Protein AF-A0A3L6RGT6-F1 (afdb_monomer_lite)

InterPro domains:
  IPR016435 Diphthamide synthesis DPH1/DPH2 [PF01866] (1-91)
  IPR016435 Diphthamide synthesis DPH1/DPH2 [PF01866] (100-207)
  IPR016435 Diphthamide synthesis DPH1/DPH2 [PTHR10762] (101-221)
  IPR016435 Diphthamide synthesis DPH1/DPH2 [SFLDS00032] (1-91)
  IPR016435 Diphthamide synthesis DPH1/DPH2 [SFLDS00032] (101-223)
  IPR016435 Diphthamide synthesis DPH1/DPH2 [TIGR00322] (1-96)
  IPR016435 Diphthamide synthesis DPH1/DPH2 [TIGR00322] (101-197)
  IPR042263 Diphthamide synthesis DPH1/DPH2, domain 1 [G3DSA:3.40.50.11840] (1-47)
  IPR042265 Diphthamide synthesis DPH1/DPH2, domain 3 [G3DSA:3.40.50.11860] (100-196)

Secondary structure (DSSP, 8-state):
--S--SSTTS--HHHHHTTT-S-EEEES----PPPSSS-EEEE-------HHHHHHHHHHHHHHH-SPPP----GGGGGGHHHHHHHHHHHHHHHSS-HHHH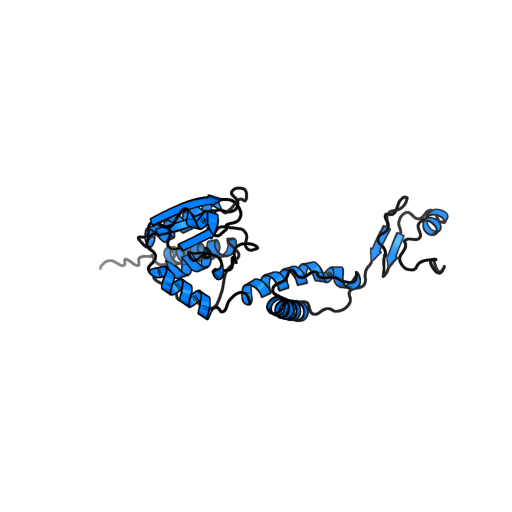HHHHHHHTT-SEEEEEES-S-STTHHHHHHHHHHHHHHTT-EEEEEE-SS--HHHHTT-TT-SEEEEE--TTTS---GGG-SS-EE-HHHHHHHH-TT----S-----HHHHHHHHHHHHHHHHSS---------

pLDDT: mean 72.3, std 17.66, range [31.42, 94.56]

Foldseek 3Di:
DPPPPPDLADDPPVVCVVVVHQAAEREEHHPPDDDDDHHYHYDYAADDDDLLVVLVVVVVVCVVPVDDDDDDDGPNCVVCVVVSVVNNLVVCVLPVDDPVVLVVVLQVCLPWQEEEEEEADPPDPPLVVLVVVLCVLCVVLVHHYDYDYDHQDAQVVVVVCPSHQEYEYRDALVRQDDPQVRHPHYYHYSQSSCVSRPPDDDDPSDDDSDPVVVVVVVVVVVVVVVVPDDDPPPDDD

Organism: Panicum miliaceum (NCBI:txid4540)

Sequence (237 aa):
MADTAYNSCCVDEVGASHIDAQCVVHYGHACMSPTSNLPAFFVFGKAPLDVHACACSMLECSRKSNKRILVLYGLEYAYALVDLRRTFEESCKSNSCNPEVRYYLVEKEKDANIIGILVGTLGVAGYLHIIEQMKELIKTAGKRSYTLVMGLPNSAKLANFPECEIFVYVSCAQTALLDSKDFLAPVITPFEAVLAFSRRREWTGEYLLDFKDLITLEKQEVASRKHGTIRNDTRTG

Radius of gyration: 27.08 Å; chains: 1; bounding box: 54×74×71 Å

Structure (mmCIF, N/CA/C/O backbone):
data_AF-A0A3L6RGT6-F1
#
_entry.id   AF-A0A3L6RGT6-F1
#
loop_
_atom_site.group_PDB
_atom_site.id
_atom_site.type_symbol
_atom_site.label_atom_id
_atom_site.label_alt_id
_atom_site.label_comp_id
_atom_site.label_asym_id
_atom_site.label_entity_id
_atom_site.label_seq_id
_atom_site.pdbx_PDB_ins_code
_atom_site.Cartn_x
_atom_site.Cartn_y
_atom_site.Cartn_z
_atom_site.occupancy
_atom_site.B_iso_or_equiv
_atom_site.auth_seq_id
_atom_site.auth_comp_id
_atom_site.auth_asym_id
_atom_site.auth_atom_id
_atom_site.pdbx_PDB_model_num
ATOM 1 N N . MET A 1 1 ? 27.045 1.188 -31.994 1.00 47.00 1 MET A N 1
ATOM 2 C CA . MET A 1 1 ? 27.666 2.304 -32.738 1.00 47.00 1 MET A CA 1
ATOM 3 C C . MET A 1 1 ? 28.530 3.093 -31.767 1.00 47.00 1 MET A C 1
ATOM 5 O O . MET A 1 1 ? 28.164 3.167 -30.602 1.00 47.00 1 MET A O 1
ATOM 9 N N . ALA A 1 2 ? 29.699 3.560 -32.210 1.00 43.03 2 ALA A N 1
ATOM 10 C CA . ALA A 1 2 ? 30.735 4.195 -31.387 1.00 43.03 2 ALA A CA 1
ATOM 11 C C . ALA A 1 2 ? 30.807 5.719 -31.597 1.00 43.03 2 ALA A C 1
ATOM 13 O O . ALA A 1 2 ? 31.851 6.321 -31.364 1.00 43.03 2 ALA A O 1
ATOM 14 N N . ASP A 1 3 ? 29.708 6.336 -32.036 1.00 50.66 3 ASP A N 1
ATOM 15 C CA . ASP A 1 3 ? 29.590 7.788 -32.024 1.00 50.66 3 ASP A CA 1
ATOM 16 C C . ASP A 1 3 ? 29.135 8.227 -30.638 1.00 50.66 3 ASP A C 1
ATOM 18 O O . ASP A 1 3 ? 28.185 7.685 -30.069 1.00 50.66 3 ASP A O 1
ATOM 22 N N . THR A 1 4 ? 29.859 9.186 -30.068 1.00 47.16 4 THR A N 1
ATOM 23 C CA . THR A 1 4 ? 29.513 9.838 -28.806 1.00 47.16 4 THR A CA 1
ATOM 24 C C . THR A 1 4 ? 28.119 10.438 -28.964 1.00 47.16 4 THR A C 1
ATOM 26 O O . THR A 1 4 ? 27.974 11.495 -29.578 1.00 47.16 4 THR A O 1
ATOM 29 N N . ALA A 1 5 ? 27.089 9.740 -28.472 1.00 48.12 5 ALA A N 1
ATOM 30 C CA . ALA A 1 5 ? 25.717 10.220 -28.523 1.00 48.12 5 ALA A CA 1
ATOM 31 C C . ALA A 1 5 ? 25.705 11.641 -27.960 1.00 48.12 5 ALA A C 1
ATOM 33 O O . ALA A 1 5 ? 26.162 11.873 -26.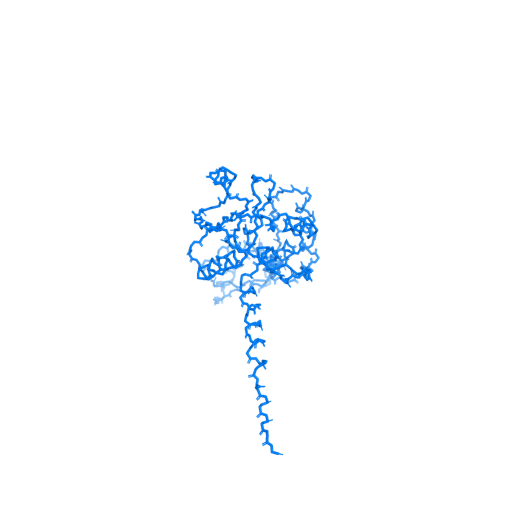838 1.00 48.12 5 ALA A O 1
ATOM 34 N N . TYR A 1 6 ? 25.204 12.590 -28.752 1.00 46.78 6 TYR A N 1
ATOM 35 C CA . TYR A 1 6 ? 25.228 14.022 -28.451 1.00 46.78 6 TYR A CA 1
ATOM 36 C C . TYR A 1 6 ? 24.435 14.394 -27.184 1.00 46.78 6 TYR A C 1
ATOM 38 O O . TYR A 1 6 ? 24.321 15.566 -26.879 1.00 46.78 6 TYR A O 1
ATOM 46 N N . ASN A 1 7 ? 23.905 13.413 -26.446 1.00 51.44 7 ASN A N 1
ATOM 47 C CA . ASN A 1 7 ? 23.447 13.465 -25.064 1.00 51.44 7 ASN A CA 1
ATOM 48 C C . ASN A 1 7 ? 23.392 12.016 -24.548 1.00 51.44 7 ASN A C 1
ATOM 50 O O . ASN A 1 7 ? 22.617 11.214 -25.063 1.00 51.44 7 ASN A O 1
ATOM 54 N N . SER A 1 8 ? 24.176 11.666 -23.524 1.00 66.25 8 SER A N 1
ATOM 55 C CA . SER A 1 8 ? 24.308 10.286 -23.009 1.00 66.25 8 SER A CA 1
ATOM 56 C C . SER A 1 8 ? 23.015 9.658 -22.459 1.00 66.25 8 SER A C 1
ATOM 58 O O . SER A 1 8 ? 23.007 8.479 -22.116 1.00 66.25 8 SER A O 1
ATOM 60 N N . CYS A 1 9 ? 21.928 10.428 -22.363 1.00 74.19 9 CYS A N 1
ATOM 61 C CA . CYS A 1 9 ? 20.646 10.001 -21.812 1.00 74.19 9 CYS A CA 1
ATOM 62 C C . CYS A 1 9 ? 19.530 9.782 -22.853 1.00 74.19 9 CYS A C 1
ATOM 64 O O . CYS A 1 9 ? 18.483 9.246 -22.485 1.00 74.19 9 CYS A O 1
ATOM 66 N N . CYS A 1 10 ? 19.708 10.194 -24.114 1.00 78.44 10 CYS A N 1
ATOM 67 C CA . CYS A 1 10 ? 18.688 10.058 -25.162 1.00 78.44 10 CYS A CA 1
ATOM 68 C C . CYS A 1 10 ? 18.936 8.821 -26.036 1.00 78.44 10 CYS A C 1
ATOM 70 O O . CYS A 1 10 ? 20.081 8.434 -26.260 1.00 78.44 10 CYS A O 1
ATOM 72 N N . VAL A 1 11 ? 17.857 8.235 -26.560 1.00 82.31 11 VAL A N 1
ATOM 73 C CA . VAL A 1 11 ? 17.915 7.128 -27.527 1.00 82.31 11 VAL A CA 1
ATOM 74 C C . VAL A 1 11 ? 18.291 7.678 -28.907 1.00 82.31 11 VAL A C 1
ATOM 76 O O . VAL A 1 11 ? 17.683 8.640 -29.373 1.00 82.31 11 VAL A O 1
ATOM 79 N N . ASP A 1 12 ? 19.271 7.066 -29.574 1.00 84.38 12 ASP A N 1
ATOM 80 C CA . ASP A 1 12 ? 19.697 7.456 -30.926 1.00 84.38 12 ASP A CA 1
ATOM 81 C C . ASP A 1 12 ? 18.798 6.835 -32.013 1.00 84.38 12 ASP A C 1
ATOM 83 O O . ASP A 1 12 ? 19.148 5.849 -32.662 1.00 84.38 12 ASP A O 1
ATOM 87 N N . GLU A 1 13 ? 17.602 7.402 -32.193 1.00 81.44 13 GLU A N 1
ATOM 88 C CA . GLU A 1 13 ? 16.655 6.967 -33.235 1.00 81.44 13 GLU A CA 1
ATOM 89 C C . GLU A 1 13 ? 17.158 7.261 -34.655 1.00 81.44 13 GLU A C 1
ATOM 91 O O . GLU A 1 13 ? 16.873 6.497 -35.576 1.00 81.44 13 GLU A O 1
ATOM 96 N N . VAL A 1 14 ? 17.909 8.350 -34.847 1.00 82.81 14 VAL A N 1
ATOM 97 C CA . VAL A 1 14 ? 18.401 8.763 -36.171 1.00 82.81 14 VAL A CA 1
ATOM 98 C C . VAL A 1 14 ? 19.504 7.821 -36.640 1.00 82.81 14 VAL A C 1
ATOM 100 O O . VAL A 1 14 ? 19.431 7.301 -37.753 1.00 82.81 14 VAL A O 1
ATOM 103 N N . GLY A 1 15 ? 20.488 7.549 -35.777 1.00 84.31 15 GLY A N 1
ATOM 104 C CA . GLY A 1 15 ? 21.549 6.591 -36.064 1.00 84.31 15 GLY A CA 1
ATOM 105 C C . GLY A 1 15 ? 21.005 5.183 -36.298 1.00 84.31 15 GLY A C 1
ATOM 106 O O . GLY A 1 15 ? 21.435 4.515 -37.235 1.00 84.31 15 GLY A O 1
ATOM 107 N N . ALA A 1 16 ? 20.010 4.761 -35.511 1.00 87.56 16 ALA A N 1
ATOM 108 C CA . ALA A 1 16 ? 19.336 3.477 -35.698 1.00 87.56 16 ALA A CA 1
ATOM 109 C C . ALA A 1 16 ? 18.560 3.397 -37.027 1.00 87.56 16 ALA A C 1
ATOM 111 O O . ALA A 1 16 ? 18.613 2.374 -37.708 1.00 87.56 16 ALA A O 1
ATOM 112 N N . SER A 1 17 ? 17.875 4.474 -37.419 1.00 85.44 17 SER A N 1
ATOM 113 C CA . SER A 1 17 ? 17.100 4.542 -38.664 1.00 85.44 17 SER A CA 1
ATOM 114 C C . SER A 1 17 ? 17.984 4.463 -39.913 1.00 85.44 17 SER A C 1
ATOM 116 O O . SER A 1 17 ? 17.662 3.746 -40.854 1.00 85.44 17 SER A O 1
ATOM 118 N N . HIS A 1 18 ? 19.151 5.117 -39.913 1.00 88.38 18 HIS A N 1
ATOM 119 C CA . HIS A 1 18 ? 20.078 5.093 -41.056 1.00 88.38 18 HIS A CA 1
ATOM 120 C C . HIS A 1 18 ? 20.643 3.708 -41.400 1.00 88.38 18 HIS A C 1
ATOM 122 O O . HIS A 1 18 ? 21.194 3.533 -42.486 1.00 88.38 18 HIS A O 1
ATOM 128 N N . ILE A 1 19 ? 20.542 2.744 -40.486 1.00 89.50 19 ILE A N 1
ATOM 129 C CA . ILE A 1 19 ? 21.001 1.366 -40.691 1.00 89.50 19 ILE A CA 1
ATOM 130 C C . ILE A 1 19 ? 19.841 0.364 -40.751 1.00 89.50 19 ILE A C 1
ATOM 132 O O . ILE A 1 19 ? 20.073 -0.832 -40.583 1.00 89.50 19 ILE A O 1
ATOM 136 N N . ASP A 1 20 ? 18.606 0.846 -40.936 1.00 89.75 20 ASP A N 1
ATOM 137 C CA . ASP A 1 20 ? 17.382 0.036 -40.941 1.00 89.75 20 ASP A CA 1
ATOM 138 C C . ASP A 1 20 ? 17.257 -0.870 -39.697 1.00 89.75 20 ASP A C 1
ATOM 140 O O . ASP A 1 20 ? 16.813 -2.023 -39.770 1.00 89.75 20 ASP A O 1
ATOM 144 N N . ALA A 1 21 ? 17.674 -0.371 -38.524 1.00 89.31 21 ALA A N 1
ATOM 145 C CA . ALA A 1 21 ? 17.512 -1.112 -37.280 1.00 89.31 21 ALA A CA 1
ATOM 146 C C . ALA A 1 21 ? 16.023 -1.354 -36.992 1.00 89.31 21 ALA A C 1
ATOM 148 O O . ALA A 1 21 ? 15.162 -0.541 -37.314 1.00 89.31 21 ALA A O 1
ATOM 149 N N . GLN A 1 22 ? 15.716 -2.471 -36.332 1.00 92.06 22 GLN A N 1
ATOM 150 C CA . GLN A 1 22 ? 14.342 -2.817 -35.940 1.00 92.06 22 GLN A CA 1
ATOM 151 C C . GLN A 1 22 ? 14.025 -2.438 -34.486 1.00 92.06 22 GLN A C 1
ATOM 153 O O . GLN A 1 22 ? 12.860 -2.351 -34.107 1.00 92.06 22 GLN A O 1
ATOM 158 N N . CYS A 1 23 ? 15.054 -2.235 -33.660 1.00 91.00 23 CYS A N 1
ATOM 159 C CA . CYS A 1 23 ? 14.943 -1.809 -32.267 1.00 91.00 23 CYS A CA 1
ATOM 160 C C . CYS A 1 23 ? 16.278 -1.253 -31.751 1.00 91.00 23 CYS A C 1
ATOM 162 O O . CYS A 1 23 ? 17.336 -1.563 -32.302 1.00 91.00 23 CYS A O 1
ATOM 164 N N . VAL A 1 24 ? 16.237 -0.492 -30.656 1.00 89.25 24 VAL A N 1
ATOM 165 C CA . VAL A 1 24 ? 17.427 -0.015 -29.933 1.00 89.25 24 VAL A CA 1
ATOM 166 C C . VAL A 1 24 ? 17.416 -0.575 -28.518 1.00 89.25 24 VAL A C 1
ATOM 168 O O . VAL A 1 24 ? 16.388 -0.561 -27.846 1.00 89.25 24 VAL A O 1
ATOM 171 N N . VAL A 1 25 ? 18.573 -1.042 -28.049 1.00 90.44 25 VAL A N 1
ATOM 172 C CA . VAL A 1 25 ? 18.800 -1.364 -26.637 1.00 90.44 25 VAL A CA 1
ATOM 173 C C . VAL A 1 25 ? 19.695 -0.280 -26.039 1.00 90.44 25 VAL A C 1
ATOM 175 O O . VAL A 1 25 ? 20.861 -0.164 -26.411 1.00 90.44 25 VAL A O 1
ATOM 178 N N . HIS A 1 26 ? 19.144 0.526 -25.133 1.00 86.94 26 HIS A N 1
ATOM 179 C CA . HIS A 1 26 ? 19.831 1.639 -24.479 1.00 86.94 26 HIS A CA 1
ATOM 180 C C . HIS A 1 26 ? 20.321 1.232 -23.089 1.00 86.94 26 HIS A C 1
ATOM 182 O O . HIS A 1 26 ? 19.525 0.835 -22.236 1.00 86.94 26 HIS A O 1
ATOM 188 N N . TYR A 1 27 ? 21.625 1.351 -22.850 1.00 86.19 27 TYR A N 1
ATOM 189 C CA . TYR A 1 27 ? 22.252 1.000 -21.575 1.00 86.19 27 TYR A CA 1
ATOM 190 C C . TYR A 1 27 ? 22.543 2.244 -20.737 1.00 86.19 27 TYR A C 1
ATOM 192 O O . TYR A 1 27 ? 23.044 3.245 -21.244 1.00 86.19 27 TYR A O 1
ATOM 200 N N . GLY A 1 28 ? 22.317 2.143 -19.428 1.00 79.69 28 GLY A N 1
ATOM 201 C CA . GLY A 1 28 ? 22.686 3.191 -18.477 1.00 79.69 28 GLY A CA 1
ATOM 202 C C . GLY A 1 28 ? 21.605 4.254 -18.300 1.00 79.69 28 GLY A C 1
ATOM 203 O O . GLY A 1 28 ? 20.413 3.954 -18.343 1.00 79.69 28 GLY A O 1
ATOM 204 N N . HIS A 1 29 ? 22.011 5.492 -18.016 1.00 78.06 29 HIS A N 1
ATOM 205 C CA . HIS A 1 29 ? 21.059 6.566 -17.743 1.00 78.06 29 HIS A CA 1
ATOM 206 C C . HIS A 1 29 ? 20.202 6.874 -18.970 1.00 78.06 29 HIS A C 1
ATOM 208 O O . HIS A 1 29 ? 20.704 6.971 -20.088 1.00 78.06 29 HIS A O 1
ATOM 214 N N . ALA A 1 30 ? 18.906 7.068 -18.740 1.00 80.75 30 ALA A N 1
ATOM 215 C CA . ALA A 1 30 ? 17.962 7.463 -19.769 1.00 80.75 30 ALA A CA 1
ATOM 216 C C . ALA A 1 30 ? 17.088 8.611 -19.266 1.00 80.75 30 ALA A C 1
ATOM 218 O O . ALA A 1 30 ? 16.630 8.593 -18.126 1.00 80.75 30 ALA A O 1
ATOM 219 N N . CYS A 1 31 ? 16.814 9.591 -20.123 1.00 74.69 31 CYS A N 1
ATOM 220 C CA . CYS A 1 31 ? 15.815 10.625 -19.840 1.00 74.69 31 CYS A CA 1
ATOM 221 C C . CYS A 1 31 ? 14.375 10.119 -20.038 1.00 74.69 31 CYS A C 1
ATOM 223 O O . CYS A 1 31 ? 13.434 10.814 -19.670 1.00 74.69 31 CYS A O 1
ATOM 225 N N . MET A 1 32 ? 14.211 8.922 -20.623 1.00 76.12 32 MET A N 1
ATOM 226 C CA . MET A 1 32 ? 12.922 8.310 -20.978 1.00 76.12 32 MET A CA 1
ATOM 227 C C . MET A 1 32 ? 12.039 9.209 -21.856 1.00 76.12 32 MET A C 1
ATOM 229 O O . MET A 1 32 ? 10.812 9.142 -21.787 1.00 76.12 32 MET A O 1
ATOM 233 N N . SER A 1 33 ? 12.662 10.045 -22.694 1.00 76.19 33 SER A N 1
ATOM 234 C CA . SER A 1 33 ? 11.928 10.777 -23.725 1.00 76.19 33 SER A CA 1
ATOM 235 C C . SER A 1 33 ? 11.175 9.778 -24.615 1.00 76.19 33 SER A C 1
ATOM 237 O O . SER A 1 33 ? 11.752 8.738 -24.951 1.00 76.19 33 SER A O 1
ATOM 239 N N . PRO A 1 34 ? 9.906 10.049 -24.975 1.00 73.50 34 PRO A N 1
ATOM 240 C CA . PRO A 1 34 ? 9.124 9.153 -25.820 1.00 73.50 34 PRO A CA 1
ATOM 241 C C . PRO A 1 34 ? 9.852 8.873 -27.133 1.00 73.50 34 PRO A C 1
ATOM 243 O O . PRO A 1 34 ? 10.281 9.820 -27.792 1.00 73.50 34 PRO A O 1
ATOM 246 N N . THR A 1 35 ? 9.965 7.598 -27.514 1.00 78.56 35 THR A N 1
ATOM 247 C CA . THR A 1 35 ? 10.492 7.233 -28.831 1.00 78.56 35 THR A CA 1
ATOM 248 C C . THR A 1 35 ? 9.378 7.194 -29.866 1.00 78.56 35 THR A C 1
ATOM 250 O O . THR A 1 35 ? 8.240 6.838 -29.554 1.00 78.56 35 THR A O 1
ATOM 253 N N . SER A 1 36 ? 9.685 7.613 -31.091 1.00 75.06 36 SER A N 1
ATOM 254 C CA . SER A 1 36 ? 8.665 7.914 -32.106 1.00 75.06 36 SER A CA 1
ATOM 255 C C . SER A 1 36 ? 8.585 6.881 -33.225 1.00 75.06 36 SER A C 1
ATOM 257 O O . SER A 1 36 ? 7.487 6.515 -33.637 1.00 75.06 36 SER A O 1
ATOM 259 N N . ASN A 1 37 ? 9.733 6.383 -33.688 1.00 74.44 37 ASN A N 1
ATOM 260 C CA . ASN A 1 37 ? 9.809 5.585 -34.914 1.00 74.44 37 ASN A CA 1
ATOM 261 C C . ASN A 1 37 ? 10.390 4.183 -34.704 1.00 74.44 37 ASN A C 1
ATOM 263 O O . ASN A 1 37 ? 10.488 3.414 -35.658 1.00 74.44 37 ASN A O 1
ATOM 267 N N . LEU A 1 38 ? 10.779 3.836 -33.473 1.00 81.94 38 LEU A N 1
ATOM 268 C CA . LEU A 1 38 ? 11.498 2.597 -33.202 1.00 81.94 38 LEU A CA 1
ATOM 269 C C . LEU A 1 38 ? 11.258 2.079 -31.768 1.00 81.94 38 LEU A C 1
ATOM 271 O O . LEU A 1 38 ? 11.321 2.867 -30.815 1.00 81.94 38 LEU A O 1
ATOM 275 N N . PRO A 1 39 ? 11.029 0.763 -31.575 1.00 88.00 39 PRO A N 1
ATOM 276 C CA . PRO A 1 39 ? 11.018 0.153 -30.250 1.00 88.00 39 PRO A CA 1
ATOM 277 C C . PRO A 1 39 ? 12.361 0.346 -29.536 1.00 88.00 39 PRO A C 1
ATOM 279 O O . PRO A 1 39 ? 13.406 -0.084 -30.032 1.00 88.00 39 PRO A O 1
ATOM 282 N N . ALA A 1 40 ? 12.327 0.959 -28.353 1.00 87.56 40 ALA A N 1
ATOM 283 C CA . ALA A 1 40 ? 13.493 1.129 -27.497 1.00 87.56 40 ALA A CA 1
ATOM 284 C C . ALA A 1 40 ? 13.341 0.313 -26.211 1.00 87.56 40 ALA A C 1
ATOM 286 O O . ALA A 1 40 ? 12.350 0.424 -25.489 1.00 87.56 40 ALA A O 1
ATOM 287 N N . PHE A 1 41 ? 14.349 -0.502 -25.923 1.00 89.44 41 PHE A N 1
ATOM 288 C CA . PHE A 1 41 ? 14.459 -1.295 -24.709 1.00 89.44 41 PHE A CA 1
ATOM 289 C C . PHE A 1 41 ? 15.545 -0.699 -23.827 1.00 89.44 41 PHE A C 1
ATOM 291 O O . PHE A 1 41 ? 16.645 -0.414 -24.292 1.00 89.44 41 PHE A O 1
ATOM 298 N N . PHE A 1 42 ? 15.254 -0.528 -22.544 1.00 86.62 42 PHE A N 1
ATOM 299 C CA . PHE A 1 42 ? 16.183 0.085 -21.602 1.00 86.62 42 PHE A CA 1
ATOM 300 C C . PHE A 1 42 ? 16.779 -0.968 -20.675 1.00 86.62 42 PHE A C 1
ATOM 302 O O . PHE A 1 42 ? 16.059 -1.790 -20.107 1.00 86.62 42 PHE A O 1
ATOM 309 N N . VAL A 1 43 ? 18.097 -0.915 -20.495 1.00 88.06 43 VAL A N 1
ATOM 310 C CA . VAL A 1 43 ? 18.831 -1.755 -19.550 1.00 88.06 43 VAL A CA 1
ATOM 311 C C . VAL A 1 43 ? 19.502 -0.853 -18.522 1.00 88.06 43 VAL A C 1
ATOM 313 O O . VAL A 1 43 ? 20.541 -0.237 -18.773 1.00 88.06 43 VAL A O 1
ATOM 316 N N . PHE A 1 44 ? 18.887 -0.776 -17.345 1.00 86.88 44 PHE A N 1
ATOM 317 C CA . PHE A 1 44 ? 19.398 0.001 -16.222 1.00 86.88 44 PHE A CA 1
ATOM 318 C C . PHE A 1 44 ? 20.364 -0.820 -15.368 1.00 86.88 44 PHE A C 1
ATOM 320 O O . PHE A 1 44 ? 20.238 -2.041 -15.245 1.00 86.88 44 PHE A O 1
ATOM 327 N N . GLY A 1 45 ? 21.326 -0.128 -14.755 1.00 86.00 45 GLY A N 1
ATOM 328 C CA . GLY A 1 45 ? 22.195 -0.729 -13.749 1.00 86.00 45 GLY A CA 1
ATOM 329 C C . GLY A 1 45 ? 21.406 -1.187 -12.520 1.00 86.00 45 GLY A C 1
ATOM 330 O O . GLY A 1 45 ? 20.284 -0.746 -12.285 1.00 86.00 45 GLY A O 1
ATOM 331 N N . LYS A 1 46 ? 22.008 -2.069 -11.721 1.00 91.44 46 LYS A N 1
ATOM 332 C CA . LYS A 1 46 ? 21.504 -2.443 -10.396 1.00 91.44 46 LYS A CA 1
ATOM 333 C C . LYS A 1 46 ? 22.554 -2.078 -9.365 1.00 91.44 46 LYS A C 1
ATOM 335 O O . LYS A 1 46 ? 23.404 -2.900 -9.025 1.00 91.44 46 LYS A O 1
ATOM 340 N N . ALA A 1 47 ? 22.536 -0.823 -8.929 1.00 91.12 47 ALA A N 1
ATOM 341 C CA . ALA A 1 47 ? 23.427 -0.400 -7.859 1.00 91.12 47 ALA A CA 1
ATOM 342 C C . ALA A 1 47 ? 23.066 -1.172 -6.578 1.00 91.12 47 ALA A C 1
ATOM 344 O O . ALA A 1 47 ? 21.874 -1.340 -6.297 1.00 91.12 47 ALA A O 1
ATOM 345 N N . PRO A 1 48 ? 24.052 -1.685 -5.822 1.00 92.69 48 PRO A N 1
ATOM 346 C CA . PRO A 1 48 ? 23.773 -2.449 -4.616 1.00 92.69 48 PRO A CA 1
ATOM 347 C C . PRO A 1 48 ? 23.026 -1.571 -3.611 1.00 92.69 48 PRO A C 1
ATOM 349 O O . PRO A 1 48 ? 23.448 -0.456 -3.313 1.00 92.69 48 PRO A O 1
ATOM 352 N N . LEU A 1 49 ? 21.912 -2.084 -3.094 1.00 92.00 49 LEU A N 1
ATOM 353 C CA . LEU A 1 49 ? 21.112 -1.420 -2.076 1.00 92.00 49 LEU A CA 1
ATOM 354 C C . LEU A 1 49 ? 20.671 -2.450 -1.040 1.00 92.00 49 LEU A C 1
ATOM 356 O O . LEU A 1 49 ? 20.034 -3.445 -1.382 1.00 92.00 49 LEU A O 1
ATOM 360 N N . ASP A 1 50 ? 20.975 -2.183 0.226 1.00 89.12 50 ASP A N 1
ATOM 361 C CA . ASP A 1 50 ? 20.360 -2.905 1.334 1.00 89.12 50 ASP A CA 1
ATOM 362 C C . ASP A 1 50 ? 18.968 -2.318 1.586 1.00 89.12 50 ASP A C 1
ATOM 364 O O . ASP A 1 50 ? 18.802 -1.241 2.167 1.00 89.12 50 ASP A O 1
ATOM 368 N N . VAL A 1 51 ? 17.963 -3.040 1.098 1.00 89.12 51 VAL A N 1
ATOM 369 C CA . VAL A 1 51 ? 16.553 -2.663 1.201 1.00 89.12 51 VAL A CA 1
ATOM 370 C C . VAL A 1 51 ? 16.114 -2.525 2.659 1.00 89.12 51 VAL A C 1
ATOM 372 O O . VAL A 1 51 ? 15.378 -1.595 2.992 1.00 89.12 51 VAL A O 1
ATOM 375 N N . HIS A 1 52 ? 16.582 -3.414 3.537 1.00 83.69 52 HIS A N 1
ATOM 376 C CA . HIS A 1 52 ? 16.172 -3.435 4.936 1.00 83.69 52 HIS A CA 1
ATOM 377 C C . HIS A 1 52 ? 16.790 -2.264 5.701 1.00 83.69 52 HIS A C 1
ATOM 379 O O . HIS A 1 52 ? 16.074 -1.515 6.367 1.00 83.69 52 HIS A O 1
ATOM 385 N N . ALA A 1 53 ? 18.100 -2.046 5.553 1.00 83.06 53 ALA A N 1
ATOM 386 C CA . ALA A 1 53 ? 18.774 -0.906 6.170 1.00 83.06 53 ALA A CA 1
ATOM 387 C C . ALA A 1 53 ? 18.171 0.430 5.697 1.00 83.06 53 ALA A C 1
ATOM 389 O O . ALA A 1 53 ? 17.896 1.311 6.514 1.00 83.06 53 ALA A O 1
ATOM 390 N N . CYS A 1 54 ? 17.890 0.557 4.394 1.00 88.38 54 CYS A N 1
ATOM 391 C CA . CYS A 1 54 ? 17.266 1.750 3.823 1.00 88.38 54 CYS A CA 1
ATOM 392 C C . CYS A 1 54 ? 15.858 1.995 4.396 1.00 88.38 54 CYS A C 1
ATOM 394 O O . CYS A 1 54 ? 15.558 3.108 4.838 1.00 88.38 54 CYS A O 1
ATOM 396 N N . ALA A 1 55 ? 15.019 0.954 4.471 1.00 86.81 55 ALA A N 1
ATOM 397 C CA . ALA A 1 55 ? 13.689 1.041 5.069 1.00 86.81 55 ALA A CA 1
ATOM 398 C C . ALA A 1 55 ? 13.744 1.469 6.547 1.00 86.81 55 ALA A C 1
ATOM 400 O O . ALA A 1 55 ? 12.991 2.359 6.954 1.00 86.81 55 ALA A O 1
ATOM 401 N N . CYS A 1 56 ? 14.662 0.904 7.340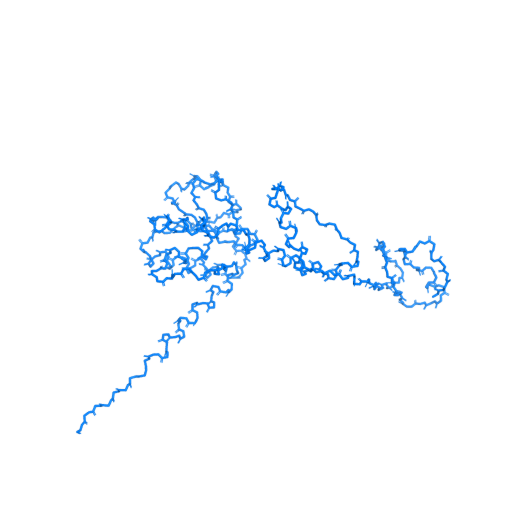 1.00 80.94 56 CYS A N 1
ATOM 402 C CA . CYS A 1 56 ? 14.868 1.294 8.737 1.00 80.94 56 CYS A CA 1
ATOM 403 C C . CYS A 1 56 ? 15.239 2.778 8.876 1.00 80.94 56 CYS A C 1
ATOM 405 O O . CYS A 1 56 ? 14.609 3.499 9.652 1.00 80.94 56 CYS A O 1
ATOM 407 N N . SER A 1 57 ? 16.202 3.270 8.092 1.00 84.62 57 SER A N 1
ATOM 408 C CA . SER A 1 57 ? 16.591 4.687 8.132 1.00 84.62 57 SER A CA 1
ATOM 409 C C . SER A 1 57 ? 15.443 5.617 7.729 1.00 84.62 57 SER A C 1
ATOM 411 O O . SER A 1 57 ? 15.224 6.653 8.361 1.00 84.62 57 SER A O 1
ATOM 413 N N . MET A 1 58 ? 14.653 5.240 6.718 1.00 85.81 58 MET A N 1
ATOM 414 C CA . MET A 1 58 ? 13.475 6.012 6.316 1.00 85.81 58 MET A CA 1
ATOM 415 C C . MET A 1 58 ? 12.434 6.112 7.439 1.00 85.81 58 MET A C 1
ATOM 417 O O . MET A 1 58 ? 11.832 7.173 7.626 1.00 85.81 58 MET A O 1
ATOM 421 N N . LEU A 1 59 ? 12.224 5.038 8.207 1.00 79.25 59 LEU A N 1
ATOM 422 C CA . LEU A 1 59 ? 11.297 5.040 9.342 1.00 79.25 59 LEU A CA 1
ATOM 423 C C . LEU A 1 59 ? 11.746 5.980 10.457 1.00 79.25 59 LEU A C 1
ATOM 425 O O . LEU A 1 59 ? 10.931 6.719 11.013 1.00 79.25 59 LEU A O 1
ATOM 429 N N . GLU A 1 60 ? 13.037 5.979 10.780 1.00 79.94 60 GLU A N 1
ATOM 430 C CA . GLU A 1 60 ? 13.595 6.891 11.778 1.00 79.94 60 GLU A CA 1
ATOM 431 C C . GLU A 1 60 ? 13.406 8.356 11.371 1.00 79.94 60 GLU A C 1
ATOM 433 O O . GLU A 1 60 ? 13.000 9.186 12.191 1.00 79.94 60 GLU A O 1
ATOM 438 N N . CYS A 1 61 ? 13.637 8.677 10.095 1.00 78.06 61 CYS A N 1
ATOM 439 C CA . CYS A 1 61 ? 13.371 10.005 9.546 1.00 78.06 61 CYS A CA 1
ATOM 440 C C . CYS A 1 61 ? 11.879 10.367 9.607 1.00 78.06 61 CYS A C 1
ATOM 442 O O . CYS A 1 61 ? 11.537 11.499 9.958 1.00 78.06 61 CYS A O 1
ATOM 444 N N . SER A 1 62 ? 10.990 9.408 9.322 1.00 77.31 62 SER A N 1
ATOM 445 C CA . SER A 1 62 ? 9.535 9.593 9.400 1.00 77.31 62 SER A CA 1
ATOM 446 C C . SER A 1 62 ? 9.084 9.995 10.801 1.00 77.31 62 SER A C 1
ATOM 448 O O . SER A 1 62 ? 8.419 11.020 10.973 1.00 77.31 62 SER A O 1
ATOM 450 N N . ARG A 1 63 ? 9.535 9.242 11.812 1.00 71.94 63 ARG A N 1
ATOM 451 C CA . ARG A 1 63 ? 9.203 9.462 13.228 1.00 71.94 63 ARG A CA 1
ATOM 452 C C . ARG A 1 63 ? 9.615 10.849 13.719 1.00 71.94 63 ARG A C 1
ATOM 454 O O . ARG A 1 63 ? 8.886 11.461 14.492 1.00 71.94 63 ARG A O 1
ATOM 461 N N . LYS A 1 64 ? 10.757 11.366 13.255 1.00 73.44 64 LYS A N 1
ATOM 462 C CA . LYS A 1 64 ? 11.250 12.701 13.637 1.00 73.44 64 LYS A CA 1
ATOM 463 C C . LYS A 1 64 ? 10.461 13.844 12.991 1.00 73.44 64 LYS A C 1
ATOM 465 O O . LYS A 1 64 ? 10.381 14.920 13.572 1.00 73.44 64 LYS A O 1
ATOM 470 N N . SER A 1 65 ? 9.925 13.644 11.784 1.00 67.38 65 SER A N 1
ATOM 471 C CA . SER A 1 65 ? 9.374 14.735 10.968 1.00 67.38 65 SER A CA 1
ATOM 472 C C . SER A 1 65 ? 7.845 14.856 11.028 1.00 67.38 65 SER A C 1
ATOM 474 O O . SER A 1 65 ? 7.325 15.931 10.738 1.00 67.38 65 SER A O 1
ATOM 476 N N . ASN A 1 66 ? 7.125 13.784 11.396 1.00 61.72 66 ASN A N 1
ATOM 477 C CA . ASN A 1 66 ? 5.653 13.669 11.372 1.00 61.72 66 ASN A CA 1
ATOM 478 C C . ASN A 1 66 ? 4.993 14.254 10.098 1.00 61.72 66 ASN A C 1
ATOM 480 O O . ASN A 1 66 ? 3.907 14.832 10.125 1.00 61.72 66 ASN A O 1
ATOM 484 N N . LYS A 1 67 ? 5.695 14.150 8.963 1.00 73.88 67 LYS A N 1
ATOM 485 C CA . LYS A 1 67 ? 5.322 14.692 7.651 1.00 73.88 67 LYS A CA 1
ATOM 486 C C . LYS A 1 67 ? 5.370 13.584 6.608 1.00 73.88 67 LYS A C 1
ATOM 488 O O . LYS A 1 67 ? 6.081 12.592 6.763 1.00 73.88 67 LYS A O 1
ATOM 493 N N . ARG A 1 68 ? 4.632 13.778 5.510 1.00 73.38 68 ARG A N 1
ATOM 494 C CA . ARG A 1 68 ? 4.690 12.881 4.348 1.00 73.38 68 ARG A CA 1
ATOM 495 C C . ARG A 1 68 ? 6.109 12.855 3.777 1.00 73.38 68 ARG A C 1
ATOM 497 O O . ARG A 1 68 ? 6.698 13.911 3.560 1.00 73.38 68 ARG A O 1
ATOM 504 N N . ILE A 1 69 ? 6.622 11.654 3.520 1.00 76.25 69 ILE A N 1
ATOM 505 C CA . ILE A 1 69 ? 7.948 11.436 2.934 1.00 76.25 69 ILE A CA 1
ATOM 506 C C . ILE A 1 69 ? 7.811 11.308 1.417 1.00 76.25 69 ILE A C 1
ATOM 508 O O . ILE A 1 69 ? 6.994 10.529 0.928 1.00 76.25 69 ILE A O 1
ATOM 512 N N . LEU A 1 70 ? 8.637 12.057 0.686 1.00 83.25 70 LEU A N 1
ATOM 513 C CA . LEU A 1 70 ? 8.863 11.885 -0.745 1.00 83.25 70 LEU A CA 1
ATOM 514 C C . LEU A 1 70 ? 10.197 11.159 -0.940 1.00 83.25 70 LEU A C 1
ATOM 516 O O . LEU A 1 70 ? 11.221 11.623 -0.444 1.00 83.25 70 LEU A O 1
ATOM 520 N N . VAL A 1 71 ? 10.181 10.039 -1.663 1.00 83.38 71 VAL A N 1
ATOM 521 C CA . VAL A 1 71 ? 11.387 9.263 -1.982 1.00 83.38 71 VAL A CA 1
ATOM 522 C C . VAL A 1 71 ? 11.790 9.558 -3.418 1.00 83.38 71 VAL A C 1
ATOM 524 O O . VAL A 1 71 ? 11.052 9.243 -4.349 1.00 83.38 71 VAL A O 1
ATOM 527 N N . LEU A 1 72 ? 12.959 10.170 -3.585 1.00 88.12 72 LEU A N 1
ATOM 528 C CA . LEU A 1 72 ? 13.596 10.387 -4.881 1.00 88.12 72 LEU A CA 1
ATOM 529 C C . LEU A 1 72 ? 14.694 9.336 -5.059 1.00 88.12 72 LEU A C 1
ATOM 531 O O . LEU A 1 72 ? 15.424 9.050 -4.112 1.00 88.12 72 LEU A O 1
ATOM 535 N N . TYR A 1 73 ? 14.800 8.754 -6.250 1.00 87.75 73 TYR A N 1
ATOM 536 C CA . TYR A 1 73 ? 15.740 7.670 -6.536 1.00 87.75 73 TYR A CA 1
ATOM 537 C C . TYR A 1 73 ? 16.300 7.780 -7.960 1.00 87.75 73 TYR A C 1
ATOM 539 O O . TYR A 1 73 ? 15.642 8.312 -8.855 1.00 87.75 73 TYR A O 1
ATOM 547 N N . GLY A 1 74 ? 17.511 7.258 -8.163 1.00 85.75 74 GLY A N 1
ATOM 548 C CA . GLY A 1 74 ? 18.111 7.060 -9.488 1.00 85.75 74 GLY A CA 1
ATOM 549 C C . GLY A 1 74 ? 17.619 5.774 -10.160 1.00 85.75 74 GLY A C 1
ATOM 550 O O . GLY A 1 74 ? 17.249 4.816 -9.478 1.00 85.75 74 GLY A O 1
ATOM 551 N N . LEU A 1 75 ? 17.617 5.731 -11.497 1.00 85.44 75 LEU A N 1
ATOM 552 C CA . LEU A 1 75 ? 17.131 4.585 -12.290 1.00 85.44 75 LEU A CA 1
ATOM 553 C C . LEU A 1 75 ? 17.815 3.263 -11.916 1.00 85.44 75 LEU A C 1
ATOM 555 O O . LEU A 1 75 ? 17.198 2.202 -11.978 1.00 85.44 75 LEU A O 1
ATOM 559 N N . GLU A 1 76 ? 19.061 3.330 -11.462 1.00 89.00 76 GLU A N 1
ATOM 560 C CA . GLU A 1 76 ? 19.849 2.199 -10.989 1.00 89.00 76 GLU A CA 1
ATOM 561 C C . GLU A 1 76 ? 19.287 1.510 -9.732 1.00 89.00 76 GLU A C 1
ATOM 563 O O . GLU A 1 76 ? 19.692 0.391 -9.416 1.00 89.00 76 GLU A O 1
ATOM 568 N N . TYR A 1 77 ? 18.337 2.144 -9.037 1.00 91.75 77 TYR A N 1
ATOM 569 C CA . TYR A 1 77 ? 17.612 1.592 -7.889 1.00 91.75 77 TYR A CA 1
ATOM 570 C C . TYR A 1 77 ? 16.170 1.202 -8.219 1.00 91.75 77 TYR A C 1
ATOM 572 O O . TYR A 1 77 ? 15.469 0.692 -7.347 1.00 91.75 77 TYR A O 1
ATOM 580 N N . ALA A 1 78 ? 15.707 1.396 -9.462 1.00 88.19 78 ALA A N 1
ATOM 581 C CA . ALA A 1 78 ? 14.323 1.114 -9.849 1.00 88.19 78 ALA A CA 1
ATOM 582 C C . ALA A 1 78 ? 13.907 -0.333 -9.527 1.00 88.19 78 ALA A C 1
ATOM 584 O O . ALA A 1 78 ? 12.771 -0.583 -9.127 1.00 88.19 78 ALA A O 1
ATOM 585 N N . TYR A 1 79 ? 14.857 -1.272 -9.627 1.00 90.31 79 TYR A N 1
ATOM 586 C CA . TYR A 1 79 ? 14.650 -2.682 -9.293 1.00 90.31 79 TYR A CA 1
ATOM 587 C C . TYR A 1 79 ? 14.275 -2.912 -7.821 1.00 90.31 79 TYR A C 1
ATOM 589 O O . TYR A 1 79 ? 13.559 -3.861 -7.525 1.00 90.31 79 TYR A O 1
ATOM 597 N N . ALA A 1 80 ? 14.756 -2.062 -6.913 1.00 92.12 80 ALA A N 1
ATOM 598 C CA . ALA A 1 80 ? 14.627 -2.251 -5.474 1.00 92.12 80 ALA A CA 1
ATOM 599 C C . ALA A 1 80 ? 13.400 -1.547 -4.885 1.00 92.12 80 ALA A C 1
ATOM 601 O O . ALA A 1 80 ? 13.057 -1.789 -3.736 1.00 92.12 80 ALA A O 1
ATOM 602 N N . LEU A 1 81 ? 12.717 -0.678 -5.634 1.00 88.25 81 LEU A N 1
ATOM 603 C CA . LEU A 1 81 ? 11.643 0.161 -5.083 1.00 88.25 81 LEU A CA 1
ATOM 604 C C . LEU A 1 81 ? 10.405 -0.612 -4.666 1.00 88.25 81 LEU A C 1
ATOM 606 O O . LEU A 1 81 ? 9.739 -0.227 -3.709 1.00 88.25 81 LEU A O 1
ATOM 610 N N . VAL A 1 82 ? 10.074 -1.673 -5.400 1.00 87.19 82 VAL A N 1
ATOM 611 C CA . VAL A 1 82 ? 8.932 -2.526 -5.062 1.00 87.19 82 VAL A CA 1
ATOM 612 C C . VAL A 1 82 ? 9.175 -3.191 -3.710 1.00 87.19 82 VAL A C 1
ATOM 614 O O . VAL A 1 82 ? 8.281 -3.203 -2.863 1.00 87.19 82 VAL A O 1
ATOM 617 N N . ASP A 1 83 ? 10.395 -3.678 -3.491 1.00 87.75 83 ASP A N 1
ATOM 618 C CA . ASP A 1 83 ? 10.788 -4.326 -2.245 1.00 87.75 83 ASP A CA 1
ATOM 619 C C . ASP A 1 83 ? 10.983 -3.299 -1.128 1.00 87.75 83 ASP A C 1
ATOM 621 O O . ASP A 1 83 ? 10.443 -3.484 -0.048 1.00 87.75 83 ASP A O 1
ATOM 625 N N . LEU A 1 84 ? 11.617 -2.155 -1.398 1.00 89.50 84 LEU A N 1
ATOM 626 C CA . LEU A 1 84 ? 11.760 -1.053 -0.443 1.00 89.50 84 LEU A CA 1
ATOM 627 C C . LEU A 1 84 ? 10.411 -0.540 0.037 1.00 89.50 84 LEU A C 1
ATOM 629 O O . LEU A 1 84 ? 10.228 -0.342 1.233 1.00 89.50 84 LEU A O 1
ATOM 633 N N . ARG A 1 85 ? 9.444 -0.366 -0.867 1.00 86.00 85 ARG A N 1
ATOM 634 C CA . ARG A 1 85 ? 8.081 0.009 -0.493 1.00 86.00 85 ARG A CA 1
ATOM 635 C C . ARG A 1 85 ? 7.454 -1.051 0.402 1.00 86.00 85 ARG A C 1
ATOM 637 O O . ARG A 1 85 ? 6.878 -0.698 1.424 1.00 86.00 85 ARG A O 1
ATOM 644 N N . ARG A 1 86 ? 7.569 -2.327 0.031 1.00 82.06 86 ARG A N 1
ATOM 645 C CA . ARG A 1 86 ? 7.007 -3.436 0.807 1.00 82.06 86 ARG A CA 1
ATOM 646 C C . ARG A 1 86 ? 7.634 -3.517 2.195 1.00 82.06 86 ARG A C 1
ATOM 648 O O . ARG A 1 86 ? 6.903 -3.500 3.176 1.00 82.06 86 ARG A O 1
ATOM 655 N N . THR A 1 87 ? 8.960 -3.528 2.282 1.00 81.38 87 THR A N 1
ATOM 656 C CA . THR A 1 87 ? 9.708 -3.585 3.540 1.00 81.38 87 THR A CA 1
ATOM 657 C C . THR A 1 87 ? 9.479 -2.340 4.383 1.00 81.38 87 THR A C 1
ATOM 659 O O . THR A 1 87 ? 9.353 -2.454 5.594 1.00 81.38 87 THR A O 1
ATOM 662 N N . PHE A 1 88 ? 9.371 -1.151 3.788 1.00 81.62 88 PHE A N 1
ATOM 663 C CA . PHE A 1 88 ? 9.013 0.065 4.518 1.00 81.62 88 PHE A CA 1
ATOM 664 C C . PHE A 1 88 ? 7.585 -0.011 5.065 1.00 81.62 88 PHE A C 1
ATOM 666 O O . PHE A 1 88 ? 7.363 0.304 6.229 1.00 81.62 88 PHE A O 1
ATOM 673 N N . GLU A 1 89 ? 6.622 -0.483 4.267 1.00 74.69 89 GLU A N 1
ATOM 674 C CA . GLU A 1 89 ? 5.253 -0.723 4.723 1.00 74.69 89 GLU A CA 1
ATOM 675 C C . GLU A 1 89 ? 5.228 -1.772 5.846 1.00 74.69 89 GLU A C 1
ATOM 677 O O . GLU A 1 89 ? 4.604 -1.531 6.866 1.00 74.69 89 GLU A O 1
ATOM 682 N N . GLU A 1 90 ? 5.936 -2.894 5.721 1.00 70.88 90 GLU A N 1
ATOM 683 C CA . GLU A 1 90 ? 6.077 -3.933 6.757 1.00 70.88 90 GLU A CA 1
ATOM 684 C C . GLU A 1 90 ? 6.793 -3.442 8.011 1.00 70.88 90 GLU A C 1
ATOM 686 O O . GLU A 1 90 ? 6.411 -3.774 9.128 1.00 70.88 90 GLU A O 1
ATOM 691 N N . SER A 1 91 ? 7.805 -2.605 7.854 1.00 65.69 91 SER A N 1
ATOM 692 C CA . SER A 1 91 ? 8.519 -2.048 8.989 1.00 65.69 91 SER A CA 1
ATOM 693 C C . SER A 1 91 ? 7.660 -0.981 9.670 1.00 65.69 91 SER A C 1
ATOM 695 O O . SER A 1 91 ? 7.641 -0.913 10.887 1.00 65.69 91 SER A O 1
ATOM 697 N N . CYS A 1 92 ? 6.837 -0.217 8.946 1.00 62.78 92 CYS A N 1
ATOM 698 C CA . CYS A 1 92 ? 5.755 0.563 9.555 1.00 62.78 92 CYS A CA 1
ATOM 699 C C . CYS A 1 92 ? 4.792 -0.341 10.345 1.00 62.78 92 CYS A C 1
ATOM 701 O O . CYS A 1 92 ? 4.307 0.085 11.385 1.00 62.78 92 CYS A O 1
ATOM 703 N N . LYS A 1 93 ? 4.541 -1.585 9.909 1.00 54.09 93 LYS A N 1
ATOM 704 C CA . LYS A 1 93 ? 3.705 -2.555 10.646 1.00 54.09 93 LYS A CA 1
ATOM 705 C C . LYS A 1 93 ? 4.373 -3.041 11.939 1.00 54.09 93 LYS A C 1
ATOM 707 O O . LYS A 1 93 ? 3.687 -3.137 12.949 1.00 54.09 93 LYS A O 1
ATOM 712 N N . SER A 1 94 ? 5.683 -3.312 11.931 1.00 48.19 94 SER A N 1
ATOM 713 C CA . SER A 1 94 ? 6.431 -3.776 13.116 1.00 48.19 94 SER A CA 1
ATOM 714 C C . SER A 1 94 ? 6.816 -2.652 14.085 1.00 48.19 94 SER A C 1
ATOM 716 O O . SER A 1 94 ? 7.028 -2.896 15.268 1.00 48.19 94 SER A O 1
ATOM 718 N N . ASN A 1 95 ? 6.902 -1.416 13.589 1.00 46.06 95 ASN A N 1
ATOM 719 C CA . ASN A 1 95 ? 7.384 -0.252 14.328 1.00 46.06 95 ASN A CA 1
ATOM 720 C C . ASN A 1 95 ? 6.332 0.864 14.500 1.00 46.06 95 ASN A C 1
ATOM 722 O O . ASN A 1 95 ? 6.661 1.921 15.054 1.00 46.06 95 ASN A O 1
ATOM 726 N N . SER A 1 96 ? 5.075 0.685 14.075 1.00 44.91 96 SER A N 1
ATOM 727 C CA . SER A 1 96 ? 3.994 1.564 14.537 1.00 44.91 96 SER A CA 1
ATOM 728 C C . SER A 1 96 ? 3.529 1.110 15.915 1.00 44.91 96 SER A C 1
ATOM 730 O O . SER A 1 96 ? 3.025 -0.000 16.065 1.00 44.91 96 SER A O 1
ATOM 732 N N . CYS A 1 97 ? 3.641 2.033 16.867 1.00 42.88 97 CYS A N 1
ATOM 733 C CA . CYS A 1 97 ? 3.085 1.990 18.215 1.00 42.88 97 CYS A CA 1
ATOM 734 C C . CYS A 1 97 ? 3.799 1.026 19.169 1.00 42.88 97 CYS A C 1
ATOM 736 O O . CYS A 1 97 ? 3.856 -0.173 18.936 1.00 42.88 97 CYS A O 1
ATOM 738 N N . ASN A 1 98 ? 4.304 1.571 20.284 1.00 43.25 98 ASN A N 1
ATOM 739 C CA . ASN A 1 98 ? 4.732 0.795 21.447 1.00 43.25 98 ASN A CA 1
ATOM 740 C C . ASN A 1 98 ? 3.728 -0.345 21.692 1.00 43.25 98 ASN A C 1
ATOM 742 O O . ASN A 1 98 ? 2.579 -0.041 22.041 1.00 43.25 98 ASN A O 1
ATOM 746 N N . PRO A 1 99 ? 4.118 -1.620 21.536 1.00 46.19 99 PRO A N 1
ATOM 747 C CA . PRO A 1 99 ? 3.207 -2.728 21.785 1.00 46.19 99 PRO A CA 1
ATOM 748 C C . PRO A 1 99 ? 2.692 -2.709 23.231 1.00 46.19 99 PRO A C 1
ATOM 750 O O . PRO A 1 99 ? 1.539 -3.039 23.471 1.00 46.19 99 PRO A O 1
ATOM 753 N N . GLU A 1 100 ? 3.483 -2.180 24.170 1.00 43.22 100 GLU A N 1
ATOM 754 C CA . GLU A 1 100 ? 3.075 -1.939 25.560 1.00 43.22 100 GLU A CA 1
ATOM 755 C C . GLU A 1 100 ? 1.934 -0.908 25.693 1.00 43.22 100 GLU A C 1
ATOM 757 O O . GLU A 1 100 ? 1.020 -1.094 26.492 1.00 43.22 100 GLU A O 1
ATOM 762 N N . VAL A 1 101 ? 1.936 0.162 24.883 1.00 47.22 101 VAL A N 1
ATOM 763 C CA . VAL A 1 101 ? 0.904 1.219 24.932 1.00 47.22 101 VAL A CA 1
ATOM 764 C C . VAL A 1 101 ? -0.403 0.743 24.299 1.00 47.22 101 VAL A C 1
ATOM 766 O O . VAL A 1 101 ? -1.475 1.091 24.787 1.00 47.22 101 VAL A O 1
ATOM 769 N N . ARG A 1 102 ? -0.342 -0.075 23.240 1.00 53.22 102 ARG A N 1
ATOM 770 C CA . ARG A 1 102 ? -1.545 -0.679 22.642 1.00 53.22 102 ARG A CA 1
ATOM 771 C C . ARG A 1 102 ? -2.090 -1.847 23.449 1.00 53.22 102 ARG A C 1
ATOM 773 O O . ARG A 1 102 ? -3.301 -1.966 23.556 1.00 53.22 102 ARG A O 1
ATOM 780 N N . TYR A 1 103 ? -1.236 -2.648 24.079 1.00 53.88 103 TYR A N 1
ATOM 781 C CA . TYR A 1 103 ? -1.686 -3.682 25.010 1.00 53.88 103 TYR A CA 1
ATOM 782 C C . TYR A 1 103 ? -2.431 -3.074 26.209 1.00 53.88 103 TYR A C 1
ATOM 784 O O . TYR A 1 103 ? -3.487 -3.571 26.595 1.00 53.88 103 TYR A O 1
ATOM 792 N N . TYR A 1 104 ? -1.951 -1.938 26.732 1.00 55.31 104 TYR A N 1
ATOM 793 C CA . TYR A 1 104 ? -2.672 -1.178 27.758 1.00 55.31 104 TYR A CA 1
ATOM 794 C C . TYR A 1 104 ? -4.060 -0.704 27.283 1.00 55.31 104 TYR A C 1
ATOM 796 O O . TYR A 1 104 ? -5.030 -0.772 28.039 1.00 55.31 104 TYR A O 1
ATOM 804 N N . LEU A 1 105 ? -4.178 -0.251 26.028 1.00 56.12 105 LEU A N 1
ATOM 805 C CA . LEU A 1 105 ? -5.475 0.101 25.439 1.00 56.12 105 LEU A CA 1
ATOM 806 C C . LEU A 1 105 ? -6.384 -1.133 25.335 1.00 56.12 105 LEU A C 1
ATOM 808 O O . LEU A 1 105 ? -7.513 -1.073 25.804 1.00 56.12 105 LEU A O 1
ATOM 812 N N . VAL A 1 106 ? -5.866 -2.274 24.874 1.00 65.81 106 VAL A N 1
ATOM 813 C CA . VAL A 1 106 ? -6.608 -3.546 24.791 1.00 65.81 106 VAL A CA 1
ATOM 814 C C . VAL A 1 106 ? -7.152 -4.003 26.149 1.00 65.81 106 VAL A C 1
ATOM 816 O O . VAL A 1 106 ? -8.269 -4.515 26.220 1.00 65.81 106 VAL A O 1
ATOM 819 N N . GLU A 1 107 ? -6.417 -3.807 27.247 1.00 65.81 107 GLU A N 1
ATOM 820 C CA . GLU A 1 107 ? -6.946 -4.092 28.589 1.00 65.81 107 GLU A CA 1
ATOM 821 C C . GLU A 1 107 ? -8.092 -3.158 28.974 1.00 65.81 107 GLU A C 1
ATOM 823 O O . GLU A 1 107 ? -9.125 -3.633 29.443 1.00 65.81 107 GLU A O 1
ATOM 828 N N . LYS A 1 108 ? -7.954 -1.854 28.713 1.00 66.88 108 LYS A N 1
ATOM 829 C CA . LYS A 1 108 ? -9.025 -0.872 28.942 1.00 66.88 108 LYS A CA 1
ATOM 830 C C . LYS A 1 108 ? -10.278 -1.172 28.106 1.00 66.88 108 LYS A C 1
ATOM 832 O O . LYS A 1 108 ? -11.395 -0.861 28.507 1.00 66.88 108 LYS A O 1
ATOM 837 N N . GLU A 1 109 ? -10.101 -1.787 26.946 1.00 70.00 109 GLU A N 1
ATOM 838 C CA . GLU A 1 109 ? -11.163 -2.119 25.995 1.00 70.00 109 GLU A CA 1
ATOM 839 C C . GLU A 1 109 ? -11.954 -3.380 26.376 1.00 70.00 109 GLU A C 1
ATOM 841 O O . GLU A 1 109 ? -13.091 -3.554 25.923 1.00 70.00 109 GLU A O 1
ATOM 846 N N . LYS A 1 110 ? -11.415 -4.242 27.253 1.00 73.38 110 LYS A N 1
ATOM 847 C CA . LYS A 1 110 ? -12.124 -5.434 27.759 1.00 73.38 110 LYS A CA 1
ATOM 848 C C . LYS A 1 110 ? -13.411 -5.089 28.495 1.00 73.38 110 LYS A C 1
ATOM 850 O O . LYS A 1 110 ? -14.342 -5.897 28.470 1.00 73.38 110 LYS A O 1
ATOM 855 N N . ASP A 1 111 ? -13.495 -3.904 29.085 1.00 79.00 111 ASP A N 1
ATOM 856 C CA . ASP A 1 111 ? -14.652 -3.470 29.870 1.00 79.00 111 ASP A CA 1
ATOM 857 C C . ASP A 1 111 ? -15.756 -2.821 29.019 1.00 79.00 111 ASP A C 1
ATOM 859 O O . ASP A 1 111 ? -16.889 -2.690 29.481 1.00 79.00 111 ASP A O 1
ATOM 863 N N . ALA A 1 112 ? -15.480 -2.501 27.748 1.00 84.94 112 ALA A N 1
ATOM 864 C CA . ALA A 1 112 ? -16.424 -1.805 26.874 1.00 84.94 112 ALA A CA 1
ATOM 865 C C . ALA A 1 112 ? -17.686 -2.638 26.591 1.00 84.94 112 ALA A C 1
ATOM 867 O O . ALA A 1 112 ? -17.585 -3.798 26.181 1.00 84.94 112 ALA A O 1
ATOM 868 N N . ASN A 1 113 ? -18.887 -2.074 26.756 1.00 88.81 113 ASN A N 1
ATOM 869 C CA . ASN A 1 113 ? -20.145 -2.809 26.557 1.00 88.81 113 ASN A CA 1
ATOM 870 C C . ASN A 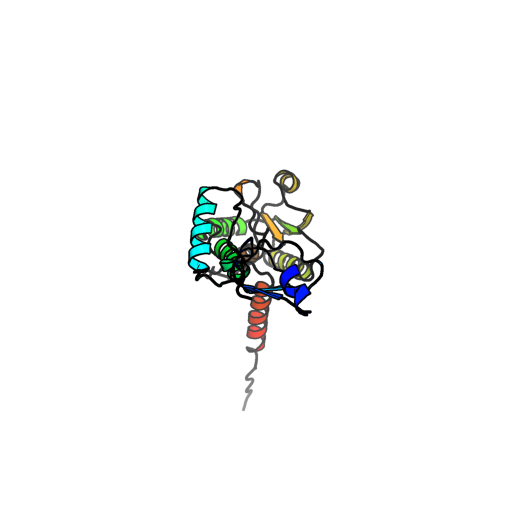1 113 ? -20.757 -2.617 25.166 1.00 88.81 113 ASN A C 1
ATOM 872 O O . ASN A 1 113 ? -21.495 -3.490 24.690 1.00 88.81 113 ASN A O 1
ATOM 876 N N . ILE A 1 114 ? -20.479 -1.483 24.521 1.00 92.44 114 ILE A N 1
ATOM 877 C CA . ILE A 1 114 ? -21.021 -1.119 23.209 1.00 92.44 114 ILE A CA 1
ATOM 878 C C . ILE A 1 114 ? -19.871 -0.805 22.251 1.00 92.44 114 ILE A C 1
ATOM 880 O O . ILE A 1 114 ? -19.068 0.094 22.497 1.00 92.44 114 ILE A O 1
ATOM 884 N N . ILE A 1 115 ? -19.822 -1.539 21.139 1.00 93.75 115 ILE A N 1
ATOM 885 C CA . ILE A 1 115 ? -18.734 -1.505 20.160 1.00 93.75 115 ILE A CA 1
ATOM 886 C C . ILE A 1 115 ? -19.262 -1.087 18.786 1.00 93.75 115 ILE A C 1
ATOM 888 O O . ILE A 1 115 ? -20.216 -1.668 18.268 1.00 93.75 115 ILE A O 1
ATOM 892 N N . GLY A 1 116 ? -18.623 -0.105 18.156 1.00 93.31 116 GLY A N 1
ATOM 893 C CA . GLY A 1 116 ? -18.936 0.315 16.791 1.00 93.31 116 GLY A CA 1
ATOM 894 C C . GLY A 1 116 ? -18.017 -0.343 15.760 1.00 93.31 116 GLY A C 1
ATOM 895 O O . GLY A 1 116 ? -16.834 -0.044 15.701 1.00 93.31 116 GLY A O 1
ATOM 896 N N . ILE A 1 117 ? -18.540 -1.206 14.895 1.00 92.50 117 ILE A N 1
ATOM 897 C CA . ILE A 1 117 ? -17.818 -1.762 13.744 1.00 92.50 117 ILE A CA 1
ATOM 898 C C . ILE A 1 117 ? -17.888 -0.749 12.597 1.00 92.50 117 ILE A C 1
ATOM 900 O O . ILE A 1 117 ? -18.929 -0.599 11.954 1.00 92.50 117 ILE A O 1
ATOM 904 N N . LEU A 1 118 ? -16.782 -0.060 12.339 1.00 89.38 118 LEU A N 1
ATOM 905 C CA . LEU A 1 118 ? -16.630 0.916 11.265 1.00 89.38 118 LEU A CA 1
ATOM 906 C C . LEU A 1 118 ? -16.201 0.215 9.972 1.00 89.38 118 LEU A C 1
ATOM 908 O O . LEU A 1 118 ? -15.178 -0.465 9.941 1.00 89.38 118 LEU A O 1
ATOM 912 N N . VAL A 1 119 ? -16.944 0.416 8.885 1.00 86.94 119 VAL A N 1
ATOM 913 C CA . VAL A 1 119 ? -16.659 -0.192 7.577 1.00 86.94 119 VAL A CA 1
ATOM 914 C C . VAL A 1 119 ? -16.315 0.901 6.572 1.00 86.94 119 VAL A C 1
ATOM 916 O O . VAL A 1 119 ? -17.190 1.670 6.174 1.00 86.94 119 VAL A O 1
ATOM 919 N N . GLY A 1 120 ? -15.042 0.954 6.161 1.00 75.25 120 GLY A N 1
ATOM 920 C CA . GLY A 1 120 ? -14.514 2.003 5.278 1.00 75.25 120 GLY A CA 1
ATOM 921 C C . GLY A 1 120 ? -14.843 1.824 3.791 1.00 75.25 120 GLY A C 1
ATOM 922 O O . GLY A 1 120 ? -15.074 2.801 3.080 1.00 75.25 120 GLY A O 1
ATOM 923 N N . THR A 1 121 ? -14.871 0.581 3.296 1.00 65.56 121 THR A N 1
ATOM 924 C CA . THR A 1 121 ? -15.106 0.277 1.872 1.00 65.56 121 THR A CA 1
ATOM 925 C C . THR A 1 121 ? -15.897 -1.018 1.698 1.00 65.56 121 THR A C 1
ATOM 927 O O . THR A 1 121 ? -15.408 -2.091 2.042 1.00 65.56 121 THR A O 1
ATOM 930 N N . LEU A 1 122 ? -17.088 -0.939 1.099 1.00 56.22 122 LEU A N 1
ATOM 931 C CA . LEU A 1 122 ? -17.957 -2.098 0.826 1.00 56.22 122 LEU A CA 1
ATOM 932 C C . LEU A 1 122 ? -17.569 -2.901 -0.437 1.00 56.22 122 LEU A C 1
ATOM 934 O O . LEU A 1 122 ? -18.176 -3.930 -0.712 1.00 56.22 122 LEU A O 1
ATOM 938 N N . GLY A 1 123 ? -16.593 -2.434 -1.226 1.00 53.50 123 GLY A N 1
ATOM 939 C CA . GLY A 1 123 ? -16.363 -2.901 -2.603 1.00 53.50 123 GLY A CA 1
ATOM 940 C C . GLY A 1 123 ? -15.324 -4.008 -2.813 1.00 53.50 123 GLY A C 1
ATOM 941 O O . GLY A 1 123 ? -15.080 -4.373 -3.958 1.00 53.50 123 GLY A O 1
ATOM 942 N N . VAL A 1 124 ? -14.684 -4.534 -1.763 1.00 56.28 124 VAL A N 1
ATOM 943 C CA . VAL A 1 124 ? -13.642 -5.570 -1.911 1.00 56.28 124 VAL A CA 1
ATOM 944 C C . VAL A 1 124 ? -14.136 -6.893 -1.336 1.00 56.28 124 VAL A C 1
ATOM 946 O O . VAL A 1 124 ? -14.575 -6.963 -0.185 1.00 56.28 124 VAL A O 1
ATOM 949 N N . ALA A 1 125 ? -14.051 -7.952 -2.142 1.00 55.78 125 ALA A N 1
ATOM 950 C CA . ALA A 1 125 ? -14.376 -9.310 -1.727 1.00 55.78 125 ALA A CA 1
ATOM 951 C C . ALA A 1 125 ? -13.538 -9.709 -0.496 1.00 55.78 125 ALA A C 1
ATOM 953 O O . ALA A 1 125 ? -12.311 -9.655 -0.535 1.00 55.78 125 ALA A O 1
ATOM 954 N N . GLY A 1 126 ? -14.207 -10.087 0.598 1.00 63.12 126 GLY A N 1
ATOM 955 C CA . GLY A 1 126 ? -13.571 -10.527 1.848 1.00 63.12 126 GLY A CA 1
ATOM 956 C C . GLY A 1 126 ? -14.003 -9.758 3.101 1.00 63.12 126 GLY A C 1
ATOM 957 O O . GLY A 1 126 ? -14.094 -10.364 4.165 1.00 63.12 126 GLY A O 1
ATOM 958 N N . TYR A 1 127 ? -14.371 -8.473 2.999 1.00 73.12 127 TYR A N 1
ATOM 959 C CA . TYR A 1 127 ? -14.736 -7.680 4.189 1.00 73.12 127 TYR A CA 1
ATOM 960 C C . TYR A 1 127 ? -16.032 -8.134 4.867 1.00 73.12 127 TYR A C 1
ATOM 962 O O . TYR A 1 127 ? -16.132 -8.073 6.089 1.00 73.12 127 TYR A O 1
ATOM 970 N N . LEU A 1 128 ? -17.007 -8.631 4.098 1.00 77.19 128 LEU A N 1
ATOM 971 C CA . LEU A 1 128 ? -18.269 -9.145 4.646 1.00 77.19 128 LEU A CA 1
ATOM 972 C C . LEU A 1 128 ? -18.044 -10.279 5.651 1.00 77.19 128 LEU A C 1
ATOM 974 O O . LEU A 1 128 ? -18.720 -10.329 6.672 1.00 77.19 128 LEU A O 1
ATOM 978 N N . HIS A 1 129 ? -17.068 -11.151 5.385 1.00 79.19 129 HIS A N 1
ATOM 979 C CA . HIS A 1 129 ? -16.746 -12.252 6.285 1.00 79.19 129 HIS A CA 1
ATOM 980 C C . HIS A 1 129 ? -16.170 -11.744 7.610 1.00 79.19 129 HIS A C 1
ATOM 982 O O . HIS A 1 129 ? -16.603 -12.181 8.669 1.00 79.19 129 HIS A O 1
ATOM 988 N N . ILE A 1 130 ? -15.275 -10.755 7.550 1.00 80.38 130 ILE A N 1
ATOM 989 C CA . ILE A 1 130 ? -14.661 -10.144 8.735 1.00 80.38 130 ILE A CA 1
ATOM 990 C C . ILE A 1 130 ? -15.713 -9.427 9.579 1.00 80.38 130 ILE A C 1
ATOM 992 O O . ILE A 1 130 ? -15.711 -9.546 10.798 1.00 80.38 130 ILE A O 1
ATOM 996 N N . ILE A 1 131 ? -16.629 -8.689 8.946 1.00 86.44 131 ILE A N 1
ATOM 997 C CA . ILE A 1 131 ? -17.719 -8.012 9.659 1.00 86.44 131 ILE A CA 1
ATOM 998 C C . ILE A 1 131 ? -18.568 -9.039 10.415 1.00 86.44 131 ILE A C 1
ATOM 1000 O O . ILE A 1 131 ? -18.918 -8.802 11.570 1.00 86.44 131 ILE A O 1
ATOM 1004 N N . GLU A 1 132 ? -18.875 -10.176 9.788 1.00 87.19 132 GLU A N 1
ATOM 1005 C CA . GLU A 1 132 ? -19.647 -11.243 10.425 1.00 87.19 132 GLU A CA 1
ATOM 1006 C C . GLU A 1 132 ? -18.877 -11.897 11.581 1.00 87.19 132 GLU A C 1
ATOM 1008 O O . GLU A 1 132 ? -19.422 -12.037 12.675 1.00 87.19 132 GLU A O 1
ATOM 1013 N N . GLN A 1 133 ? -17.584 -12.176 11.394 1.00 85.19 133 GLN A N 1
ATOM 1014 C CA . GLN A 1 133 ? -16.707 -12.684 12.455 1.00 85.19 133 GLN A CA 1
ATOM 1015 C C . GLN A 1 133 ? -16.614 -11.715 13.640 1.00 85.19 133 GLN A C 1
ATOM 1017 O O . GLN A 1 133 ? -16.711 -12.132 14.791 1.00 85.19 133 GLN A O 1
ATOM 1022 N N . MET A 1 134 ? -16.469 -10.410 13.390 1.00 89.19 134 MET A N 1
ATOM 1023 C CA . MET A 1 134 ? -16.416 -9.407 14.459 1.00 89.19 134 MET A CA 1
ATOM 1024 C C . MET A 1 134 ? -17.733 -9.340 15.231 1.00 89.19 134 MET A C 1
ATOM 1026 O O . MET A 1 134 ? -17.719 -9.263 16.459 1.00 89.19 134 MET A O 1
ATOM 1030 N N . LYS A 1 135 ? -18.878 -9.424 14.544 1.00 91.62 135 LYS A N 1
ATOM 1031 C CA . LYS A 1 135 ? -20.187 -9.506 15.207 1.00 91.62 135 LYS A CA 1
ATOM 1032 C C . LYS A 1 135 ? -20.295 -10.745 16.090 1.00 91.62 135 LYS A C 1
ATOM 1034 O O . LYS A 1 135 ? -20.758 -10.639 17.224 1.00 91.62 135 LYS A O 1
ATOM 1039 N N . GLU A 1 136 ? -19.873 -11.906 15.593 1.00 90.00 136 GLU A N 1
ATOM 1040 C CA . GLU A 1 136 ? -19.915 -13.162 16.346 1.00 90.00 136 GLU A CA 1
ATOM 1041 C C . GLU A 1 136 ? -18.988 -13.130 17.568 1.00 90.00 136 GLU A C 1
ATOM 1043 O O . GLU A 1 136 ? -19.403 -13.499 18.671 1.00 90.00 136 GLU A O 1
ATOM 1048 N N . LEU A 1 137 ? -17.770 -12.609 17.403 1.00 88.38 137 LEU A N 1
ATOM 1049 C CA . LEU A 1 137 ? -16.799 -12.410 18.476 1.00 88.38 137 LEU A CA 1
ATOM 1050 C C . LEU A 1 137 ? -17.360 -11.502 19.581 1.00 88.38 137 LEU A C 1
ATOM 1052 O O . LEU A 1 137 ? -17.365 -11.880 20.754 1.00 88.38 137 LEU A O 1
ATOM 1056 N N . ILE A 1 138 ? -17.886 -10.331 19.210 1.00 90.94 138 ILE A N 1
ATOM 1057 C CA . ILE A 1 138 ? -18.448 -9.352 20.154 1.00 90.94 138 ILE A CA 1
ATOM 1058 C C . ILE A 1 138 ? -19.675 -9.935 20.873 1.00 90.94 138 ILE A C 1
ATOM 1060 O O . ILE A 1 138 ? -19.813 -9.799 22.093 1.00 90.94 138 ILE A O 1
ATOM 1064 N N . LYS A 1 139 ? -20.537 -10.654 20.145 1.00 91.19 139 LYS A N 1
ATOM 1065 C CA . LYS A 1 139 ? -21.711 -11.331 20.711 1.00 91.19 139 LYS A CA 1
ATOM 1066 C C . LYS A 1 139 ? -21.316 -12.432 21.697 1.00 91.19 139 LYS A C 1
ATOM 1068 O O . LYS A 1 139 ? -21.912 -12.531 22.768 1.00 91.19 139 LYS A O 1
ATOM 1073 N N . THR A 1 140 ? -20.297 -13.228 21.376 1.00 89.62 140 THR A N 1
ATOM 1074 C CA . THR A 1 140 ? -19.765 -14.290 22.253 1.00 89.62 140 THR A CA 1
ATOM 1075 C C . THR A 1 140 ? -19.122 -13.715 23.517 1.00 89.62 140 THR A C 1
ATOM 1077 O O . THR A 1 140 ? -19.194 -14.315 24.593 1.00 89.62 140 THR A O 1
ATOM 1080 N N . ALA A 1 141 ? -18.552 -12.512 23.420 1.00 87.25 141 ALA A N 1
ATOM 1081 C CA . ALA A 1 141 ? -18.061 -11.754 24.565 1.00 87.25 141 ALA A CA 1
ATOM 1082 C C . ALA A 1 141 ? -19.183 -11.148 25.435 1.00 87.25 141 ALA A C 1
ATOM 1084 O O . ALA A 1 141 ? -18.889 -10.631 26.509 1.00 87.25 141 ALA A O 1
ATOM 1085 N N . GLY A 1 142 ? -20.455 -11.247 25.025 1.00 89.38 142 GLY A N 1
ATOM 1086 C CA . GLY A 1 142 ? -21.604 -10.712 25.766 1.00 89.38 142 GLY A CA 1
ATOM 1087 C C . GLY A 1 142 ? -21.804 -9.205 25.597 1.00 89.38 142 GLY A C 1
ATOM 1088 O O . GLY A 1 142 ? -22.447 -8.577 26.434 1.00 89.38 142 GLY A O 1
ATOM 1089 N N . LYS A 1 143 ? -21.247 -8.621 24.534 1.00 92.00 143 LYS A N 1
ATOM 1090 C CA . LYS A 1 143 ? -21.246 -7.178 24.272 1.00 92.00 143 LYS A CA 1
ATOM 1091 C C . LYS A 1 143 ? -22.171 -6.838 23.097 1.00 92.00 143 LYS A C 1
ATOM 1093 O O . LYS A 1 143 ? -22.551 -7.711 22.314 1.00 92.00 143 LYS A O 1
ATOM 1098 N N . ARG A 1 144 ? -22.563 -5.567 22.964 1.00 93.44 144 ARG A N 1
ATOM 1099 C CA . ARG A 1 144 ? -23.414 -5.085 21.859 1.00 93.44 144 ARG A CA 1
ATOM 1100 C C . ARG A 1 144 ? -22.562 -4.476 20.752 1.00 93.44 144 ARG A C 1
ATOM 1102 O O . ARG A 1 144 ? -21.618 -3.751 21.041 1.00 93.44 144 ARG A O 1
ATOM 1109 N N . SER A 1 145 ? -22.925 -4.724 19.495 1.00 94.56 145 SER A N 1
ATOM 1110 C CA . SER A 1 145 ? -22.228 -4.163 18.332 1.00 94.56 145 SER A CA 1
ATOM 1111 C C . SER A 1 145 ? -23.158 -3.368 17.416 1.00 94.56 145 SER A C 1
ATOM 1113 O O . SER A 1 145 ? -24.227 -3.872 17.067 1.00 94.56 145 SER A O 1
ATOM 1115 N N . TYR A 1 146 ? -22.711 -2.212 16.928 1.00 94.19 146 TYR A N 1
ATOM 1116 C CA . TYR A 1 146 ? -23.325 -1.494 15.804 1.00 94.19 146 TYR A CA 1
ATOM 1117 C C . TYR A 1 146 ? -22.442 -1.593 14.566 1.00 94.19 146 TYR A C 1
ATOM 1119 O O . TYR A 1 146 ? -21.227 -1.517 14.677 1.00 94.19 146 TYR A O 1
ATOM 1127 N N . THR A 1 147 ? -23.019 -1.748 13.376 1.00 91.31 147 THR A N 1
ATOM 1128 C CA . THR A 1 147 ? -22.256 -1.668 12.121 1.00 91.31 147 THR A CA 1
ATOM 1129 C C . THR A 1 147 ? -22.510 -0.316 11.475 1.00 91.31 147 THR A C 1
ATOM 1131 O O . THR A 1 147 ? -23.643 -0.006 11.116 1.00 91.31 147 THR A O 1
ATOM 1134 N N . LEU A 1 148 ? -21.455 0.479 11.331 1.00 89.75 148 LEU A N 1
ATOM 1135 C CA . LEU A 1 148 ? -21.495 1.830 10.796 1.00 89.75 148 LEU A CA 1
ATOM 1136 C C . LEU A 1 148 ? -20.696 1.863 9.495 1.00 89.75 148 LEU A C 1
ATOM 1138 O O . LEU A 1 148 ? -19.486 1.635 9.481 1.00 89.75 148 LEU A O 1
ATOM 1142 N N . VAL A 1 149 ? -21.372 2.156 8.390 1.00 86.62 149 VAL A N 1
ATOM 1143 C CA . VAL A 1 149 ? -20.717 2.328 7.093 1.00 86.62 149 VAL A CA 1
ATOM 1144 C C . VAL A 1 149 ? -20.428 3.807 6.903 1.00 86.62 149 VAL A C 1
ATOM 1146 O O . VAL A 1 149 ? -21.344 4.625 6.852 1.00 86.62 149 VAL A O 1
ATOM 1149 N N . MET A 1 150 ? -19.153 4.157 6.787 1.00 82.75 150 MET A N 1
ATOM 1150 C CA . MET A 1 150 ? -18.733 5.526 6.515 1.00 82.75 150 MET A CA 1
ATOM 1151 C C . MET A 1 150 ? -17.417 5.519 5.742 1.00 82.75 150 MET A C 1
ATOM 1153 O O . MET A 1 150 ? -16.605 4.617 5.906 1.00 82.75 150 MET A O 1
ATOM 1157 N N . GLY A 1 151 ? -17.177 6.547 4.922 1.00 75.06 151 GLY A N 1
ATOM 1158 C CA . GLY A 1 151 ? -15.827 6.802 4.401 1.00 75.06 151 GLY A CA 1
ATOM 1159 C C . GLY A 1 151 ? -14.847 7.146 5.533 1.00 75.06 151 GLY A C 1
ATOM 1160 O O . GLY A 1 151 ? -15.201 7.044 6.703 1.00 75.06 151 GLY A O 1
ATOM 1161 N N . LEU A 1 152 ? -13.650 7.641 5.199 1.00 76.31 152 LEU A N 1
ATOM 1162 C CA . LEU A 1 152 ? -12.571 7.907 6.167 1.00 76.31 152 LEU A CA 1
ATOM 1163 C C . LEU A 1 152 ? -13.083 8.494 7.512 1.00 76.31 152 LEU A C 1
ATOM 1165 O O . LEU A 1 152 ? -13.757 9.541 7.483 1.00 76.31 152 LEU A O 1
ATOM 1169 N N . PRO A 1 153 ? -12.819 7.834 8.662 1.00 79.31 153 PRO A N 1
ATOM 1170 C CA . PRO A 1 153 ? -13.298 8.293 9.962 1.00 79.31 153 PRO A CA 1
ATOM 1171 C C . PRO A 1 153 ? -12.665 9.634 10.331 1.00 79.31 153 PRO A C 1
ATOM 1173 O O . PRO A 1 153 ? -11.517 9.909 9.991 1.00 79.31 153 PRO A O 1
ATOM 1176 N N . ASN A 1 154 ? -13.413 10.473 11.040 1.00 82.81 154 ASN A N 1
ATOM 1177 C CA . ASN A 1 154 ? -12.891 11.682 11.669 1.00 82.81 154 ASN A CA 1
ATOM 1178 C C . ASN A 1 154 ? -13.592 11.893 13.020 1.00 82.81 154 ASN A C 1
ATOM 1180 O O . ASN A 1 154 ? -14.644 11.301 13.270 1.00 82.81 154 ASN A O 1
ATOM 1184 N N . SER A 1 155 ? -13.016 12.735 13.879 1.00 83.06 155 SER A N 1
ATOM 1185 C CA . SER A 1 155 ? -13.525 12.972 15.237 1.00 83.06 155 SER A CA 1
ATOM 1186 C C . SER A 1 155 ? -15.002 13.396 15.250 1.00 83.06 155 SER A C 1
ATOM 1188 O O . SER A 1 155 ? -15.807 12.835 15.990 1.00 83.06 155 SER A O 1
ATOM 1190 N N . ALA A 1 156 ? -15.399 14.292 14.338 1.00 84.12 156 ALA A N 1
ATOM 1191 C CA . ALA A 1 156 ? -16.776 14.774 14.226 1.00 84.12 156 ALA A CA 1
ATOM 1192 C C . ALA A 1 156 ? -17.785 13.670 13.859 1.00 84.12 156 ALA A C 1
ATOM 1194 O O . ALA A 1 156 ? -18.908 13.673 14.354 1.00 84.12 156 ALA A O 1
ATOM 1195 N N . LYS A 1 157 ? -17.404 12.711 13.005 1.00 86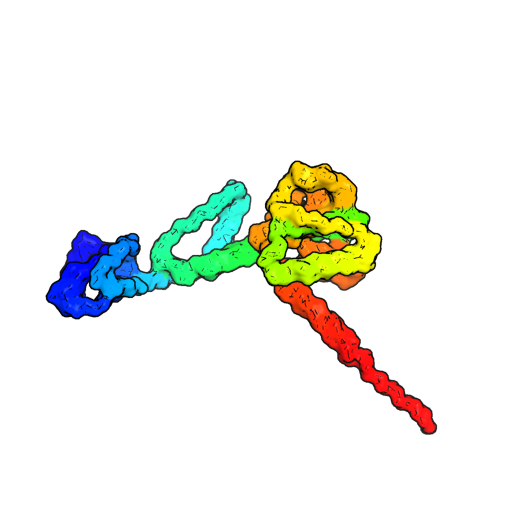.56 157 LYS A N 1
ATOM 1196 C CA . LYS A 1 157 ? -18.262 11.575 12.637 1.00 86.56 157 LYS A CA 1
ATOM 1197 C C . LYS A 1 157 ? -18.462 10.625 13.811 1.00 86.56 157 LYS A C 1
ATOM 1199 O O . LYS A 1 157 ? -19.590 10.192 14.028 1.00 86.56 157 LYS A O 1
ATOM 1204 N N . LEU A 1 158 ? -17.392 10.311 14.546 1.00 86.56 158 LEU A N 1
ATOM 1205 C CA . LEU A 1 158 ? -17.454 9.385 15.682 1.00 86.56 158 LEU A CA 1
ATOM 1206 C C . LEU A 1 158 ? -18.177 9.997 16.886 1.00 86.56 158 LEU A C 1
ATOM 1208 O O . LEU A 1 158 ? -18.885 9.286 17.590 1.00 86.56 158 LEU A O 1
ATOM 1212 N N . ALA A 1 159 ? -18.085 11.317 17.069 1.00 86.31 159 ALA A N 1
ATOM 1213 C CA . ALA A 1 159 ? -18.790 12.038 18.129 1.00 86.31 159 ALA A CA 1
ATOM 1214 C C . ALA A 1 159 ? -20.328 11.911 18.061 1.00 86.31 159 ALA A C 1
ATOM 1216 O O . ALA A 1 159 ? -20.993 12.117 19.071 1.00 86.31 159 ALA A O 1
ATOM 1217 N N . ASN A 1 160 ? -20.898 11.539 16.907 1.00 88.94 160 ASN A N 1
ATOM 1218 C CA . ASN A 1 160 ? -22.340 11.292 16.764 1.00 88.94 160 ASN A CA 1
ATOM 1219 C C . ASN A 1 160 ? -22.809 9.970 17.390 1.00 88.94 160 ASN A C 1
ATOM 1221 O O . ASN A 1 160 ? -24.010 9.727 17.439 1.00 88.94 160 ASN A O 1
ATOM 1225 N N . PHE A 1 161 ? -21.884 9.121 17.840 1.00 91.00 161 PHE A N 1
ATOM 1226 C CA . PHE A 1 161 ? -22.182 7.825 18.448 1.00 91.00 161 PHE A CA 1
ATOM 1227 C C . PHE A 1 161 ? -21.557 7.739 19.849 1.00 91.00 161 PHE A C 1
ATOM 1229 O O . PHE A 1 161 ? -20.692 6.891 20.077 1.00 91.00 161 PHE A O 1
ATOM 1236 N N . PRO A 1 162 ? -21.947 8.621 20.790 1.00 87.00 162 PRO A N 1
ATOM 1237 C CA . PRO A 1 162 ? -21.337 8.692 22.118 1.00 87.00 162 PRO A CA 1
ATOM 1238 C C . PRO A 1 162 ? -21.569 7.426 22.953 1.00 87.00 162 PRO A C 1
ATOM 1240 O O . PRO A 1 162 ? -20.805 7.148 23.870 1.00 87.00 162 PRO A O 1
ATOM 1243 N N . GLU A 1 163 ? -22.600 6.640 22.636 1.00 88.50 163 GLU A N 1
ATOM 1244 C CA . GLU A 1 163 ? -22.822 5.324 23.229 1.00 88.50 163 GLU A CA 1
ATOM 1245 C C . GLU A 1 163 ? -21.759 4.285 22.849 1.00 88.50 163 GLU A C 1
ATOM 1247 O O . GLU A 1 163 ? -21.626 3.295 23.559 1.00 88.50 163 GLU A O 1
ATOM 1252 N N . CYS A 1 164 ? -21.017 4.459 21.751 1.00 89.94 164 CYS A N 1
ATOM 1253 C CA . CYS A 1 164 ? -19.942 3.539 21.389 1.00 89.94 164 CYS A CA 1
ATOM 1254 C C . CYS A 1 164 ? -18.682 3.873 22.188 1.00 89.94 164 CYS A C 1
ATOM 1256 O O . CYS A 1 164 ? -18.060 4.914 21.993 1.00 89.94 164 CYS A O 1
ATOM 1258 N N . GLU A 1 165 ? -18.279 2.951 23.056 1.00 88.69 165 GLU A N 1
ATOM 1259 C CA . GLU A 1 165 ? -17.106 3.116 23.920 1.00 88.69 165 GLU A CA 1
ATOM 1260 C C . GLU A 1 165 ? -15.799 2.841 23.166 1.00 88.69 165 GLU A C 1
ATOM 1262 O O . GLU A 1 165 ? -14.741 3.346 23.531 1.00 88.69 165 GLU A O 1
ATOM 1267 N N . ILE A 1 166 ? -15.880 2.044 22.100 1.00 89.50 166 ILE A N 1
ATOM 1268 C CA . ILE A 1 166 ? -14.762 1.656 21.243 1.00 89.50 166 ILE A CA 1
ATOM 1269 C C . ILE A 1 166 ? -15.254 1.428 19.817 1.00 89.50 166 ILE A C 1
ATOM 1271 O O . ILE A 1 166 ? -16.371 0.947 19.592 1.00 89.50 166 ILE A O 1
ATOM 1275 N N . PHE A 1 167 ? -14.396 1.727 18.845 1.00 89.94 167 PHE A N 1
ATOM 1276 C CA . PHE A 1 167 ? -14.645 1.444 17.442 1.00 89.94 167 PHE A CA 1
ATOM 1277 C C . PHE A 1 167 ? -13.656 0.425 16.875 1.00 89.94 167 PHE A C 1
ATOM 1279 O O . PHE A 1 167 ? -12.452 0.586 17.008 1.00 89.94 167 PHE A O 1
ATOM 1286 N N . VAL A 1 168 ? -14.155 -0.593 16.174 1.00 88.81 168 VAL A N 1
ATOM 1287 C CA . VAL A 1 168 ? -13.341 -1.539 15.399 1.00 88.81 168 VAL A CA 1
ATOM 1288 C C . VAL A 1 168 ? -13.368 -1.108 13.940 1.00 88.81 168 VAL A C 1
ATOM 1290 O O . VAL A 1 168 ? -14.420 -1.170 13.304 1.00 88.81 168 VAL A O 1
ATOM 1293 N N . TYR A 1 169 ? -12.236 -0.675 13.390 1.00 87.00 169 TYR A N 1
ATOM 1294 C CA . TYR A 1 169 ? -12.158 -0.200 12.011 1.00 87.00 169 TYR A CA 1
ATOM 1295 C C . TYR A 1 169 ? -11.727 -1.297 11.041 1.00 87.00 169 TYR A C 1
ATOM 1297 O O . TYR A 1 169 ? -10.581 -1.741 11.010 1.00 87.00 169 TYR A O 1
ATOM 1305 N N . VAL A 1 170 ? -12.678 -1.723 10.212 1.00 82.75 170 VAL A N 1
ATOM 1306 C CA . VAL A 1 170 ? -12.498 -2.711 9.151 1.00 82.75 170 VAL A CA 1
ATOM 1307 C C . VAL A 1 170 ? -12.222 -1.966 7.835 1.00 82.75 170 VAL A C 1
ATOM 1309 O O . VAL A 1 170 ? -13.141 -1.549 7.122 1.00 82.75 170 VAL A O 1
ATOM 1312 N N . SER A 1 171 ? -10.939 -1.771 7.519 1.00 75.12 171 SER A N 1
ATOM 1313 C CA . SER A 1 171 ? -10.448 -1.111 6.294 1.00 75.12 171 SER A CA 1
ATOM 1314 C C . SER A 1 171 ? -9.180 -1.769 5.765 1.00 75.12 171 SER A C 1
ATOM 1316 O O . SER A 1 171 ? -8.591 -2.579 6.462 1.00 75.12 171 SER A O 1
ATOM 1318 N N . CYS A 1 172 ? -8.674 -1.377 4.592 1.00 61.38 172 CYS A N 1
ATOM 1319 C CA . CYS A 1 172 ? -7.395 -1.902 4.106 1.00 61.38 172 CYS A CA 1
ATOM 1320 C C . CYS A 1 172 ? -6.241 -1.624 5.094 1.00 61.38 172 CYS A C 1
ATOM 1322 O O . CYS A 1 172 ? -6.250 -0.623 5.815 1.00 61.38 172 CYS A O 1
ATOM 1324 N N . ALA A 1 173 ? -5.228 -2.499 5.101 1.00 54.38 173 ALA A N 1
ATOM 1325 C CA . ALA A 1 173 ? -4.078 -2.434 6.013 1.00 54.38 173 ALA A CA 1
ATOM 1326 C C . ALA A 1 173 ? -3.311 -1.093 5.966 1.00 54.38 173 ALA A C 1
ATOM 1328 O O . ALA A 1 173 ? -2.661 -0.723 6.937 1.00 54.38 173 ALA A O 1
ATOM 1329 N N . GLN A 1 174 ? -3.426 -0.333 4.869 1.00 48.81 174 GLN A N 1
ATOM 1330 C CA . GLN A 1 174 ? -2.850 1.011 4.724 1.00 48.81 174 GLN A CA 1
ATOM 1331 C C . GLN A 1 174 ? -3.583 2.101 5.533 1.00 48.81 174 GLN A C 1
ATOM 1333 O O . GLN A 1 174 ? -3.029 3.181 5.711 1.00 48.81 174 GLN A O 1
ATOM 1338 N N . THR A 1 175 ? -4.809 1.860 6.014 1.00 52.38 175 THR A N 1
ATOM 1339 C CA . THR A 1 175 ? -5.627 2.840 6.770 1.00 52.38 175 THR A CA 1
ATOM 1340 C C . THR A 1 175 ? -6.010 2.351 8.171 1.00 52.38 175 THR A C 1
ATOM 1342 O O . THR A 1 175 ? -6.597 3.103 8.939 1.00 52.38 175 THR A O 1
ATOM 1345 N N . ALA A 1 176 ? -5.663 1.111 8.532 1.00 52.81 176 ALA A N 1
ATOM 1346 C CA . ALA A 1 176 ? -6.031 0.502 9.813 1.00 52.81 176 ALA A CA 1
ATOM 1347 C C . ALA A 1 176 ? -5.339 1.152 11.032 1.00 52.81 176 ALA A C 1
ATOM 1349 O O . ALA A 1 176 ? -5.794 0.997 12.160 1.00 52.81 176 ALA A O 1
ATOM 1350 N N . LEU A 1 177 ? -4.257 1.903 10.811 1.00 58.09 177 LEU A N 1
ATOM 1351 C CA . LEU A 1 177 ? -3.479 2.576 11.851 1.00 58.09 177 LEU A CA 1
ATOM 1352 C C . LEU A 1 177 ? -3.879 4.054 11.955 1.00 58.09 177 LEU A C 1
ATOM 1354 O O . LEU A 1 177 ? -3.123 4.942 11.567 1.00 58.09 177 LEU A O 1
ATOM 1358 N N . LEU A 1 178 ? -5.089 4.313 12.447 1.00 62.34 178 LEU A N 1
ATOM 1359 C CA . LEU A 1 178 ? -5.509 5.663 12.825 1.00 62.34 178 LEU A CA 1
ATOM 1360 C C . LEU A 1 178 ? -4.942 5.992 14.214 1.00 62.34 178 LEU A C 1
ATOM 1362 O O . LEU A 1 178 ? -5.029 5.171 15.127 1.00 62.34 178 LEU A O 1
ATOM 1366 N N . ASP A 1 179 ? -4.327 7.167 14.368 1.00 56.56 179 ASP A N 1
ATOM 1367 C CA . ASP A 1 179 ? -3.751 7.589 15.650 1.00 56.56 179 ASP A CA 1
ATOM 1368 C C . ASP A 1 179 ? -4.889 7.922 16.629 1.00 56.56 179 ASP A C 1
ATOM 1370 O O . ASP A 1 179 ? -5.750 8.760 16.352 1.00 56.56 179 ASP A O 1
ATOM 1374 N N . SER A 1 180 ? -4.932 7.238 17.773 1.00 57.22 180 SER A N 1
ATOM 1375 C CA . SER A 1 180 ? -6.054 7.307 18.718 1.00 57.22 180 SER A CA 1
ATOM 1376 C C . SER A 1 180 ? -6.164 8.657 19.435 1.00 57.22 180 SER A C 1
ATOM 1378 O O . SER A 1 180 ? -7.153 8.904 20.118 1.00 57.22 180 SER A O 1
ATOM 1380 N N . LYS A 1 181 ? -5.160 9.535 19.301 1.00 58.72 181 LYS A N 1
ATOM 1381 C CA . LYS A 1 181 ? -5.099 10.842 19.978 1.00 58.72 181 LYS A CA 1
ATOM 1382 C C . LYS A 1 181 ? -6.133 11.852 19.480 1.00 58.72 181 LYS A C 1
ATOM 1384 O O . LYS A 1 181 ? -6.466 12.771 20.222 1.00 58.72 181 LYS A O 1
ATOM 1389 N N . ASP A 1 182 ? -6.656 11.666 18.271 1.00 61.81 182 ASP A N 1
ATOM 1390 C CA . ASP A 1 182 ? -7.600 12.604 17.652 1.00 61.81 182 ASP A CA 1
ATOM 1391 C C . ASP A 1 182 ? -9.078 12.228 17.885 1.00 61.81 182 ASP A C 1
ATOM 1393 O O . ASP A 1 182 ? -9.991 12.971 17.501 1.00 61.81 182 ASP A O 1
ATOM 1397 N N . PHE A 1 183 ? -9.341 11.079 18.517 1.00 70.25 183 PHE A N 1
ATOM 1398 C CA . PHE A 1 183 ? -10.685 10.532 18.694 1.00 70.25 183 PHE A CA 1
ATOM 1399 C C . PHE A 1 183 ? -11.098 10.494 20.167 1.00 70.25 183 PHE A C 1
ATOM 1401 O O . PHE A 1 183 ? -10.310 10.177 21.052 1.00 70.25 183 PHE A O 1
ATOM 1408 N N . LEU A 1 184 ? -12.374 10.796 20.422 1.00 71.38 184 LEU A N 1
ATOM 1409 C CA . LEU A 1 184 ? -12.964 10.754 21.766 1.00 71.38 184 LEU A CA 1
ATOM 1410 C C . LEU A 1 184 ? -13.110 9.322 22.304 1.00 71.38 184 LEU A C 1
ATOM 1412 O O . LEU A 1 184 ? -13.093 9.116 23.514 1.00 71.38 184 LEU A O 1
ATOM 1416 N N . ALA A 1 185 ? -13.234 8.349 21.401 1.00 76.25 185 ALA A N 1
ATOM 1417 C CA . ALA A 1 185 ? -13.258 6.927 21.702 1.00 76.25 185 ALA A CA 1
ATOM 1418 C C . ALA A 1 185 ? -12.139 6.220 20.919 1.00 76.25 185 ALA A C 1
ATOM 1420 O O . ALA A 1 185 ? -11.881 6.593 19.767 1.00 76.25 185 ALA A O 1
ATOM 1421 N N . PRO A 1 186 ? -11.473 5.216 21.515 1.00 80.75 186 PRO A N 1
ATOM 1422 C CA . PRO A 1 186 ? -10.412 4.469 20.855 1.00 80.75 186 PRO A CA 1
ATOM 1423 C C . PRO A 1 186 ? -10.916 3.783 19.581 1.00 80.75 186 PRO A C 1
ATOM 1425 O O . PRO A 1 186 ? -12.024 3.241 19.533 1.00 80.75 186 PRO A O 1
ATOM 1428 N N . VAL A 1 187 ? -10.073 3.808 18.548 1.00 83.50 187 VAL A N 1
ATOM 1429 C CA . VAL A 1 187 ? -10.280 3.081 17.294 1.00 83.50 187 VAL A CA 1
ATOM 1430 C C . VAL A 1 187 ? -9.224 1.988 17.207 1.00 83.50 187 VAL A C 1
ATOM 1432 O O . VAL A 1 187 ? -8.032 2.289 17.208 1.00 83.50 187 VAL A O 1
ATOM 1435 N N . ILE A 1 188 ? -9.672 0.740 17.115 1.00 81.56 188 ILE A N 1
ATOM 1436 C CA . ILE A 1 188 ? -8.824 -0.448 17.067 1.00 81.56 188 ILE A CA 1
ATOM 1437 C C . ILE A 1 188 ? -9.009 -1.247 15.784 1.00 81.56 188 ILE A C 1
ATOM 1439 O O . ILE A 1 188 ? -9.996 -1.121 15.055 1.00 81.56 188 ILE A O 1
ATOM 1443 N N . THR A 1 189 ? -8.044 -2.110 15.522 1.00 81.56 189 THR A N 1
ATOM 1444 C CA . THR A 1 189 ? -8.028 -3.067 14.422 1.00 81.56 189 THR A CA 1
ATOM 1445 C C . THR A 1 189 ? -8.804 -4.345 14.774 1.00 81.56 189 THR A C 1
ATOM 1447 O O . THR A 1 189 ? -8.971 -4.682 15.949 1.00 81.56 189 THR A O 1
ATOM 1450 N N . PRO A 1 190 ? -9.247 -5.133 13.776 1.00 82.56 190 PRO A N 1
ATOM 1451 C CA . PRO A 1 190 ? -9.858 -6.440 14.032 1.00 82.56 190 PRO A CA 1
ATOM 1452 C C . PRO A 1 190 ? -8.948 -7.407 14.799 1.00 82.56 190 PRO A C 1
ATOM 1454 O O . PRO A 1 190 ? -9.437 -8.205 15.591 1.00 82.56 190 PRO A O 1
ATOM 1457 N N . PHE A 1 191 ? -7.629 -7.322 14.609 1.00 77.75 191 PHE A N 1
ATOM 1458 C CA . PHE A 1 191 ? -6.670 -8.128 15.363 1.00 77.75 191 PHE A CA 1
ATOM 1459 C C . PHE A 1 191 ? -6.681 -7.780 16.860 1.00 77.75 191 PHE A C 1
ATOM 1461 O O . PHE A 1 191 ? -6.779 -8.673 17.702 1.00 77.75 191 PHE A O 1
ATOM 1468 N N . GLU A 1 192 ? -6.660 -6.488 17.195 1.00 78.81 192 GLU A N 1
ATOM 1469 C CA . GLU A 1 192 ? -6.790 -6.015 18.581 1.00 78.81 192 GLU A CA 1
ATOM 1470 C C . GLU A 1 192 ? -8.134 -6.424 19.187 1.00 78.81 192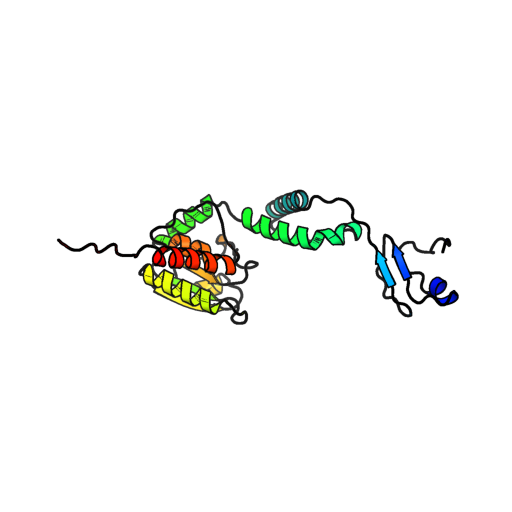 GLU A C 1
ATOM 1472 O O . GLU A 1 192 ? -8.168 -6.875 20.327 1.00 78.81 192 GLU A O 1
ATOM 1477 N N . ALA A 1 193 ? -9.223 -6.381 18.413 1.00 83.19 193 ALA A N 1
ATOM 1478 C CA . ALA A 1 193 ? -10.539 -6.818 18.877 1.00 83.19 193 ALA A CA 1
ATOM 1479 C C . ALA A 1 193 ? -10.559 -8.318 19.217 1.00 83.19 193 ALA A C 1
ATOM 1481 O O . ALA A 1 193 ? -11.116 -8.716 20.241 1.00 83.19 193 ALA A O 1
ATOM 1482 N N . VAL A 1 194 ? -9.915 -9.157 18.393 1.00 81.94 194 VAL A N 1
ATOM 1483 C CA . VAL A 1 194 ? -9.729 -10.588 18.687 1.00 81.94 194 VAL A CA 1
ATOM 1484 C C . VAL A 1 194 ? -8.960 -10.766 19.988 1.00 81.94 194 VAL A C 1
ATOM 1486 O O . VAL A 1 194 ? -9.378 -11.569 20.819 1.00 81.94 194 VAL A O 1
ATOM 1489 N N . LEU A 1 195 ? -7.879 -10.019 20.200 1.00 78.69 195 LEU A N 1
ATOM 1490 C CA . LEU A 1 195 ? -7.096 -10.101 21.432 1.00 78.69 195 LEU A CA 1
ATOM 1491 C C . LEU A 1 195 ? -7.891 -9.617 22.661 1.00 78.69 195 LEU A C 1
ATOM 1493 O O . LEU A 1 195 ? -7.846 -10.262 23.706 1.00 78.69 195 LEU A O 1
ATOM 1497 N N . ALA A 1 196 ? -8.662 -8.535 22.523 1.00 80.69 196 ALA A N 1
ATOM 1498 C CA . ALA A 1 196 ? -9.462 -7.943 23.593 1.00 80.69 196 ALA A CA 1
ATOM 1499 C C . ALA A 1 196 ? -10.620 -8.853 24.026 1.00 80.69 196 ALA A C 1
ATOM 1501 O O . ALA A 1 196 ? -10.846 -9.074 25.215 1.00 80.69 196 ALA A O 1
ATOM 1502 N N . PHE A 1 197 ? -11.369 -9.397 23.064 1.00 81.88 197 PHE A N 1
ATOM 1503 C CA . PHE A 1 197 ? -12.630 -10.093 23.333 1.00 81.88 197 PHE A CA 1
ATOM 1504 C C . PHE A 1 197 ? -12.489 -11.619 23.438 1.00 81.88 197 PHE A C 1
ATOM 1506 O O . PHE A 1 197 ? -13.423 -12.298 23.876 1.00 81.88 197 PHE A O 1
ATOM 1513 N N . SER A 1 198 ? -11.326 -12.181 23.092 1.00 78.75 198 SER A N 1
ATOM 1514 C CA . SER A 1 198 ? -11.055 -13.610 23.275 1.00 78.75 198 SER A CA 1
ATOM 1515 C C . SER A 1 198 ? -10.792 -13.949 24.741 1.00 78.75 198 SER A C 1
ATOM 1517 O O . SER A 1 198 ? -9.880 -13.427 25.371 1.00 78.75 198 SER A O 1
ATOM 1519 N N . ARG A 1 199 ? -11.527 -14.929 25.278 1.00 63.69 199 ARG A N 1
ATOM 1520 C CA . ARG A 1 199 ? -11.409 -15.361 26.687 1.00 63.69 199 ARG A CA 1
ATOM 1521 C C . ARG A 1 199 ? -10.109 -16.114 27.036 1.00 63.69 199 ARG A C 1
ATOM 1523 O O . ARG A 1 199 ? -9.936 -16.463 28.198 1.00 63.69 199 ARG A O 1
ATOM 1530 N N . ARG A 1 200 ? -9.247 -16.449 26.061 1.00 55.69 200 ARG A N 1
ATOM 1531 C CA . ARG A 1 200 ? -8.080 -17.346 26.251 1.00 55.69 200 ARG A CA 1
ATOM 1532 C C . ARG A 1 200 ? -6.840 -17.045 25.390 1.00 55.69 200 ARG A C 1
ATOM 1534 O O . ARG A 1 200 ? -5.967 -17.902 25.305 1.00 55.69 200 ARG A O 1
ATOM 1541 N N . ARG A 1 201 ? -6.743 -15.887 24.727 1.00 56.69 201 ARG A N 1
ATOM 1542 C CA . ARG A 1 201 ? -5.522 -15.538 23.978 1.00 56.69 201 ARG A CA 1
ATOM 1543 C C . ARG A 1 201 ? -4.655 -14.601 24.808 1.00 56.69 201 ARG A C 1
ATOM 1545 O O . ARG A 1 201 ? -5.061 -13.482 25.093 1.00 56.69 201 ARG A O 1
ATOM 1552 N N . GLU A 1 202 ? -3.476 -15.079 25.179 1.00 55.53 202 GLU A N 1
ATOM 1553 C CA . GLU A 1 202 ? -2.384 -14.232 25.650 1.00 55.53 202 GLU A CA 1
ATOM 1554 C C . GLU A 1 202 ? -1.604 -13.724 24.434 1.00 55.53 202 GLU A C 1
ATOM 1556 O O . GLU A 1 202 ? -1.498 -14.411 23.414 1.00 55.53 202 GLU A O 1
ATOM 1561 N N . TRP A 1 203 ? -1.124 -12.486 24.504 1.00 55.56 203 TRP A N 1
ATOM 1562 C CA . TRP A 1 203 ? -0.423 -11.854 23.393 1.00 55.56 203 TRP A CA 1
ATOM 1563 C C . TRP A 1 203 ? 0.931 -12.534 23.159 1.00 55.56 203 TRP A C 1
ATOM 1565 O O . TRP A 1 203 ? 1.771 -12.591 24.051 1.00 55.56 203 TRP A O 1
ATOM 1575 N N . THR A 1 204 ? 1.144 -13.044 21.946 1.00 50.22 204 THR A N 1
ATOM 1576 C CA . THR A 1 204 ? 2.352 -13.795 21.564 1.00 50.22 204 THR A CA 1
ATOM 1577 C C . THR A 1 204 ? 3.481 -12.913 21.022 1.00 50.22 204 THR A C 1
ATOM 1579 O O . THR A 1 204 ? 4.515 -13.437 20.620 1.00 50.22 204 THR A O 1
ATOM 1582 N N . GLY A 1 205 ? 3.304 -11.586 20.981 1.00 48.31 205 GLY A N 1
ATOM 1583 C CA . GLY A 1 205 ? 4.286 -10.645 20.427 1.00 48.31 205 GLY A CA 1
ATOM 1584 C C . GLY A 1 205 ? 4.100 -10.311 18.942 1.00 48.31 205 GLY A C 1
ATOM 1585 O O . GLY A 1 205 ? 4.637 -9.310 18.476 1.00 48.31 205 GLY A O 1
ATOM 1586 N N . GLU A 1 206 ? 3.307 -11.087 18.199 1.00 43.62 206 GLU A N 1
ATOM 1587 C CA . GLU A 1 206 ? 3.075 -10.868 16.765 1.00 43.62 206 GLU A CA 1
ATOM 1588 C C . GLU A 1 206 ? 1.821 -10.018 16.510 1.00 43.62 206 GLU A C 1
ATOM 1590 O O . GLU A 1 206 ? 0.803 -10.188 17.181 1.00 43.62 206 GLU A O 1
ATOM 1595 N N . TYR A 1 207 ? 1.887 -9.092 15.544 1.00 47.59 207 TYR A N 1
ATOM 1596 C CA . TYR A 1 207 ? 0.789 -8.187 15.180 1.00 47.59 207 TYR A CA 1
ATOM 1597 C C . TYR A 1 207 ? 0.406 -8.391 13.710 1.00 47.59 207 TYR A C 1
ATOM 1599 O O . TYR A 1 207 ? 1.176 -8.081 12.799 1.00 47.59 207 TYR A O 1
ATOM 1607 N N . LEU A 1 208 ? -0.784 -8.944 13.473 1.00 55.38 208 LEU A N 1
ATOM 1608 C CA . LEU A 1 208 ? -1.257 -9.314 12.138 1.00 55.38 208 LEU A CA 1
ATOM 1609 C C . LEU A 1 208 ? -2.162 -8.224 11.562 1.00 55.38 208 LEU A C 1
ATOM 1611 O O . LEU A 1 208 ? -3.227 -7.932 12.098 1.00 55.38 208 LEU A O 1
ATOM 1615 N N . LEU A 1 209 ? -1.737 -7.643 10.439 1.00 49.81 209 LEU A N 1
ATOM 1616 C CA . LEU A 1 209 ? -2.452 -6.570 9.736 1.00 49.81 209 LEU A CA 1
ATOM 1617 C C . LEU A 1 209 ? -3.073 -7.007 8.404 1.00 49.81 209 LEU A C 1
ATOM 1619 O O . LEU A 1 209 ? -3.855 -6.247 7.831 1.00 49.81 209 LEU A O 1
ATOM 1623 N N . ASP A 1 210 ? -2.740 -8.202 7.905 1.00 53.56 210 ASP A N 1
ATOM 1624 C CA . ASP A 1 210 ? -3.407 -8.779 6.738 1.00 53.56 210 ASP A CA 1
ATOM 1625 C C . ASP A 1 210 ? -4.569 -9.675 7.182 1.00 53.56 210 ASP A C 1
ATOM 1627 O O . ASP A 1 210 ? -4.424 -10.631 7.947 1.00 53.56 210 ASP A O 1
ATOM 1631 N N . PHE A 1 211 ? -5.760 -9.354 6.687 1.00 55.16 211 PHE A N 1
ATOM 1632 C CA . PHE A 1 211 ? -6.996 -10.039 7.044 1.00 55.16 211 PHE A CA 1
ATOM 1633 C C . PHE A 1 211 ? -7.033 -11.497 6.593 1.00 55.16 211 PHE A C 1
ATOM 1635 O O . PHE A 1 211 ? -7.765 -12.299 7.175 1.00 55.16 211 PHE A O 1
ATOM 1642 N N . LYS A 1 212 ? -6.258 -11.859 5.564 1.00 50.97 212 LYS A N 1
ATOM 1643 C CA . LYS A 1 212 ? -6.183 -13.247 5.086 1.00 50.97 212 LYS A CA 1
ATOM 1644 C C . LYS A 1 212 ? -5.559 -14.185 6.122 1.00 50.97 212 LYS A C 1
ATOM 1646 O O . LYS A 1 212 ? -5.926 -15.359 6.171 1.00 50.97 212 LYS A O 1
ATOM 1651 N N . ASP A 1 213 ? -4.703 -13.663 6.993 1.00 50.34 213 ASP A N 1
ATOM 1652 C CA . ASP A 1 213 ? -3.987 -14.467 7.981 1.00 50.34 213 ASP A CA 1
ATOM 1653 C C . ASP A 1 213 ? -4.810 -14.683 9.264 1.00 50.34 213 ASP A C 1
ATOM 1655 O O . ASP A 1 213 ? -4.715 -15.743 9.884 1.00 50.34 213 ASP A O 1
ATOM 1659 N N . LEU A 1 214 ? -5.736 -13.766 9.589 1.00 52.47 214 LEU A N 1
ATOM 1660 C CA . LEU A 1 214 ? -6.762 -13.975 10.628 1.00 52.47 214 LEU A CA 1
ATOM 1661 C C . LEU A 1 214 ? -7.658 -15.189 10.314 1.00 52.47 214 LEU A C 1
ATOM 1663 O O . LEU A 1 214 ? -7.970 -15.982 11.201 1.00 52.47 214 LEU A O 1
ATOM 1667 N N . ILE A 1 215 ? -8.014 -15.376 9.038 1.00 51.03 215 ILE A N 1
ATOM 1668 C CA . ILE A 1 215 ? -8.855 -16.487 8.553 1.00 51.03 215 ILE A CA 1
ATOM 1669 C C . ILE A 1 215 ? -8.141 -17.844 8.698 1.00 51.03 215 ILE A C 1
ATOM 1671 O O . ILE A 1 215 ? -8.776 -18.877 8.931 1.00 51.03 215 ILE A O 1
ATOM 1675 N N . THR A 1 216 ? -6.813 -17.866 8.573 1.00 48.47 216 THR A N 1
ATOM 1676 C CA . THR A 1 216 ? -6.018 -19.099 8.686 1.00 48.47 216 THR A CA 1
ATOM 1677 C C . THR A 1 216 ? -5.912 -19.575 10.140 1.00 48.47 216 THR A C 1
ATOM 1679 O O . THR A 1 216 ? -5.921 -20.783 10.391 1.00 48.47 216 THR A O 1
ATOM 1682 N N . LEU A 1 217 ? -5.918 -18.647 11.102 1.00 50.22 217 LEU A N 1
ATOM 1683 C CA . LEU A 1 217 ? -5.832 -18.954 12.533 1.00 50.22 217 LEU A CA 1
ATOM 1684 C C . LEU A 1 217 ? -7.081 -19.678 13.072 1.00 50.22 217 LEU A C 1
ATOM 1686 O O . LEU A 1 217 ? -6.945 -20.585 13.891 1.00 50.22 217 LEU A O 1
ATOM 1690 N N . GLU A 1 218 ? -8.283 -19.373 12.571 1.00 48.88 218 GLU A N 1
ATOM 1691 C CA . GLU A 1 218 ? -9.500 -20.118 12.946 1.00 48.88 218 GLU A CA 1
ATOM 1692 C C . GLU A 1 218 ? -9.543 -21.529 12.343 1.00 48.88 218 GLU A C 1
ATOM 1694 O O . GLU A 1 218 ? -9.983 -22.481 12.995 1.00 48.88 218 GLU A O 1
ATOM 1699 N N . LYS A 1 219 ? -9.053 -21.708 11.106 1.00 44.47 219 LYS A N 1
ATOM 1700 C CA . LYS A 1 219 ? -9.045 -23.029 10.455 1.00 44.47 219 LYS A CA 1
ATOM 1701 C C . LYS A 1 219 ? -8.172 -24.039 11.198 1.00 44.47 219 LYS A C 1
ATOM 1703 O O . LYS A 1 219 ? -8.532 -25.216 11.234 1.00 44.47 219 LYS A O 1
ATOM 1708 N N . GLN A 1 220 ? -7.078 -23.602 11.824 1.00 43.25 220 GLN A N 1
ATOM 1709 C CA . GLN A 1 220 ? -6.232 -24.471 12.647 1.00 43.25 220 GLN A CA 1
ATOM 1710 C C . GLN A 1 220 ? -6.914 -24.872 13.971 1.00 43.25 220 GLN A C 1
ATOM 1712 O O . GLN A 1 220 ? -6.819 -26.034 14.373 1.00 43.25 220 GLN A O 1
ATOM 1717 N N . GLU A 1 221 ? -7.695 -23.984 14.599 1.00 46.06 221 GLU A N 1
ATOM 1718 C CA . GLU A 1 221 ? -8.480 -24.316 15.804 1.00 46.06 221 GLU A CA 1
ATOM 1719 C C . GLU A 1 221 ? -9.659 -25.258 15.502 1.00 46.06 221 GLU A C 1
ATOM 1721 O O . GLU A 1 221 ? -9.925 -26.193 16.264 1.00 46.06 221 GLU A O 1
ATOM 1726 N N . VAL A 1 222 ? -10.343 -25.081 14.366 1.00 44.69 222 VAL A N 1
ATOM 1727 C CA . VAL A 1 222 ? -11.430 -25.985 13.943 1.00 44.69 222 VAL A CA 1
ATOM 1728 C C . VAL A 1 222 ? -10.888 -27.355 13.510 1.00 44.69 222 VAL A C 1
ATOM 1730 O O . VAL A 1 222 ? -11.526 -28.376 13.777 1.00 44.69 222 VAL A O 1
ATOM 1733 N N . ALA A 1 223 ? -9.702 -27.409 12.894 1.00 35.09 223 ALA A N 1
ATOM 1734 C CA . ALA A 1 223 ? -9.039 -28.664 12.536 1.00 35.09 223 ALA A CA 1
ATOM 1735 C C . ALA A 1 223 ? -8.559 -29.446 13.774 1.00 35.09 223 ALA A C 1
ATOM 1737 O O . ALA A 1 223 ? -8.776 -30.657 13.847 1.00 35.09 223 ALA A O 1
ATOM 1738 N N . SER A 1 224 ? -8.008 -28.760 14.783 1.00 39.31 224 SER A N 1
ATOM 1739 C CA . SER A 1 224 ? -7.588 -29.373 16.054 1.00 39.31 224 SER A CA 1
ATOM 1740 C C . SER A 1 224 ? -8.771 -29.961 16.845 1.00 39.31 224 SER A C 1
ATOM 1742 O O . SER A 1 224 ? -8.673 -31.045 17.419 1.00 39.31 224 SER A O 1
ATOM 1744 N N . ARG A 1 225 ? -9.957 -29.335 16.773 1.00 43.41 225 ARG A N 1
ATOM 1745 C CA . ARG A 1 225 ? -11.192 -29.860 17.393 1.00 43.41 225 ARG A CA 1
ATOM 1746 C C . ARG A 1 225 ? -11.740 -31.134 16.737 1.00 43.41 225 ARG A C 1
ATOM 1748 O O . ARG A 1 225 ? -12.444 -31.886 17.403 1.00 43.41 225 ARG A O 1
ATOM 1755 N N . LYS A 1 226 ? -11.438 -31.402 15.459 1.00 35.56 226 LYS A N 1
ATOM 1756 C CA . LYS A 1 226 ? -11.958 -32.584 14.738 1.00 35.56 226 LYS A CA 1
ATOM 1757 C C . LYS A 1 226 ? -11.112 -33.850 14.909 1.00 35.56 226 LYS A C 1
ATOM 1759 O O . LYS A 1 226 ? -11.622 -34.933 14.642 1.00 35.56 226 LYS A O 1
ATOM 1764 N N . HIS A 1 227 ? -9.865 -33.745 15.369 1.00 36.34 227 HIS A N 1
ATOM 1765 C CA . HIS A 1 227 ? -8.971 -34.904 15.520 1.00 36.34 227 HIS A CA 1
ATOM 1766 C C . HIS A 1 227 ? -8.982 -35.535 16.929 1.00 36.34 227 HIS A C 1
ATOM 1768 O O . HIS A 1 227 ? -8.376 -36.580 17.137 1.00 36.34 227 HIS A O 1
ATOM 1774 N N . GLY A 1 228 ? -9.691 -34.937 17.896 1.00 34.75 228 GLY A N 1
ATOM 1775 C CA . GLY A 1 228 ? -9.715 -35.375 19.300 1.00 34.75 228 GLY A CA 1
ATOM 1776 C C . GLY A 1 228 ? -10.898 -36.257 19.721 1.00 34.75 228 GLY A C 1
ATOM 1777 O O . GLY A 1 228 ? -11.114 -36.439 20.916 1.00 34.75 228 GLY A O 1
ATOM 1778 N N . THR A 1 229 ? -11.715 -36.781 18.802 1.00 35.62 229 THR A N 1
ATOM 1779 C CA . THR A 1 229 ? -12.847 -37.660 19.162 1.00 35.62 229 THR A CA 1
ATOM 1780 C C . THR A 1 229 ? -12.873 -38.915 18.296 1.00 35.62 229 THR A C 1
ATOM 1782 O O . THR A 1 229 ? -13.774 -39.117 17.489 1.00 35.62 229 THR A O 1
ATOM 1785 N N . ILE A 1 230 ? -11.888 -39.793 18.495 1.00 37.16 230 ILE A N 1
ATOM 1786 C CA . ILE A 1 230 ? -12.071 -41.228 18.255 1.00 37.16 230 ILE A CA 1
ATOM 1787 C C . ILE A 1 230 ? -12.230 -41.871 19.632 1.00 37.16 230 ILE A C 1
ATOM 1789 O O . ILE A 1 230 ? -11.302 -41.924 20.435 1.00 37.16 230 ILE A O 1
ATOM 1793 N N . ARG A 1 231 ? -13.469 -42.277 19.915 1.00 32.28 231 ARG A N 1
ATOM 1794 C CA . ARG A 1 231 ? -13.867 -43.073 21.076 1.00 32.28 231 ARG A CA 1
ATOM 1795 C C . ARG A 1 231 ? -13.182 -44.440 20.998 1.00 32.28 231 ARG A C 1
ATOM 1797 O O . ARG A 1 231 ? -13.491 -45.201 20.088 1.00 32.28 231 ARG A O 1
ATOM 1804 N N . ASN A 1 232 ? -12.343 -44.782 21.974 1.00 31.42 232 ASN A N 1
ATOM 1805 C CA . ASN A 1 232 ? -12.082 -46.185 22.296 1.00 31.42 232 ASN A CA 1
ATOM 1806 C C . ASN A 1 232 ? -13.140 -46.636 23.304 1.00 31.42 232 ASN A C 1
ATOM 1808 O O . ASN A 1 232 ? -12.962 -46.526 24.513 1.00 31.42 232 ASN A O 1
ATOM 1812 N N . ASP A 1 233 ? -14.266 -47.093 22.765 1.00 34.91 233 ASP A N 1
ATOM 1813 C CA . ASP A 1 233 ? -15.291 -47.838 23.490 1.00 34.91 233 ASP A CA 1
ATOM 1814 C C . ASP A 1 233 ? -14.931 -49.333 23.377 1.00 34.91 233 ASP A C 1
ATOM 1816 O O . ASP A 1 233 ? -15.374 -50.032 22.468 1.00 34.91 233 ASP A O 1
ATOM 1820 N N . THR A 1 234 ? -14.061 -49.834 24.256 1.00 39.88 234 THR A N 1
ATOM 1821 C CA . THR A 1 234 ? -13.946 -51.282 24.500 1.00 39.88 234 THR A CA 1
ATOM 1822 C C . THR A 1 234 ? -14.811 -51.621 25.701 1.00 39.88 234 THR A C 1
ATOM 1824 O O . THR A 1 234 ? -14.406 -51.472 26.854 1.00 39.88 234 THR A O 1
ATOM 1827 N N . ARG A 1 235 ? -16.040 -52.043 25.399 1.00 40.94 235 ARG A N 1
ATOM 1828 C CA . ARG A 1 235 ? -17.030 -52.540 26.349 1.00 40.94 235 ARG A CA 1
ATOM 1829 C C . ARG A 1 235 ? -16.872 -54.060 26.499 1.00 40.94 235 ARG A C 1
ATOM 1831 O O . ARG A 1 235 ? -17.024 -54.783 25.523 1.00 40.94 235 ARG A O 1
ATOM 1838 N N . THR A 1 236 ? -16.640 -54.478 27.745 1.00 43.16 236 THR A N 1
ATOM 1839 C CA . THR A 1 236 ? -17.167 -55.681 28.433 1.00 43.16 236 THR A CA 1
ATOM 1840 C C . THR A 1 236 ? -16.895 -57.085 27.882 1.00 43.16 236 THR A C 1
ATOM 1842 O O . THR A 1 236 ? -17.366 -57.446 26.807 1.00 43.16 236 THR A O 1
ATOM 1845 N N . GLY A 1 237 ? -16.298 -57.906 28.751 1.00 37.62 237 GLY A N 1
ATOM 1846 C CA . GLY A 1 237 ? -16.257 -59.367 28.714 1.00 37.62 237 GLY A CA 1
ATOM 1847 C C . GLY A 1 237 ? -15.462 -59.886 29.897 1.00 37.62 237 GLY A C 1
ATOM 1848 O O . GLY A 1 237 ? -14.226 -59.943 29.749 1.00 37.62 237 GLY A O 1
#